Protein AF-A0A2N3ITZ6-F1 (afdb_monomer_lite)

Organism: Aeromonas sobria (NCBI:txid646)

pLDDT: mean 70.9, std 17.19, range [24.11, 93.81]

Sequence (269 aa):
MEKSVKGGFSQHQGFDILNGIDVVQRLMACVMPMLNQRLTSIYSDLINQNNSYLNQINDQFIIPEISKLKSIAEFIQDVSEDMHHISKSNCLSIATLTNIQQRRIDLKQVFYTFITRLEGSINSLLFDPQSIANSYLIARYALSNYIVSLVLESIVSGNIDDESVQRLEQKVEKCFNELNDITWKLSNILENRKFANANEINNINSFYRWSYDYTAQNQLNNLHNQNYNIDNIKSNTLSYFDINFEKERLKEFVSARHEFIKTIRITKS

Structure (mmCIF, N/CA/C/O backbone):
data_AF-A0A2N3ITZ6-F1
#
_entry.id   AF-A0A2N3ITZ6-F1
#
loop_
_atom_site.group_PDB
_atom_site.id
_atom_site.type_symbol
_atom_site.label_atom_id
_atom_site.label_alt_id
_atom_site.label_comp_id
_atom_site.label_asym_id
_atom_site.label_entity_id
_atom_site.label_seq_id
_atom_site.pdbx_PDB_ins_code
_atom_site.Cartn_x
_atom_site.Cartn_y
_atom_site.Cartn_z
_atom_site.occupancy
_atom_site.B_iso_or_equiv
_atom_site.auth_seq_id
_atom_site.auth_comp_id
_atom_site.auth_asym_id
_atom_site.auth_atom_id
_atom_site.pdbx_PDB_model_num
ATOM 1 N N . MET A 1 1 ? -47.166 33.827 64.975 1.00 32.03 1 MET A N 1
ATOM 2 C CA . MET A 1 1 ? -46.015 34.728 64.753 1.00 32.03 1 MET A CA 1
ATOM 3 C C . MET A 1 1 ? -44.783 33.836 64.670 1.00 32.03 1 MET A C 1
ATOM 5 O O . MET A 1 1 ? -44.503 33.164 65.647 1.00 32.03 1 MET A O 1
ATOM 9 N N . GLU A 1 2 ? -44.371 33.465 63.451 1.00 31.78 2 GLU A N 1
ATOM 10 C CA . GLU A 1 2 ? -43.207 34.038 62.719 1.00 31.78 2 GLU A CA 1
ATOM 11 C C . GLU A 1 2 ? -41.864 33.594 63.354 1.00 31.78 2 GLU A C 1
ATOM 13 O O . GLU A 1 2 ? -41.684 33.823 64.538 1.00 31.78 2 GLU A O 1
ATOM 18 N N . LYS A 1 3 ? -40.878 32.944 62.703 1.00 31.83 3 LYS A N 1
ATOM 19 C CA . LYS A 1 3 ? -40.356 33.012 61.319 1.00 31.83 3 LYS A CA 1
ATOM 20 C C . LYS A 1 3 ? -39.458 31.793 60.961 1.00 31.83 3 LYS A C 1
ATOM 22 O O . LYS A 1 3 ? -38.715 31.304 61.797 1.00 31.83 3 LYS A O 1
ATOM 27 N N . SER A 1 4 ? -39.523 31.407 59.680 1.00 36.69 4 SER A N 1
ATOM 28 C CA . SER A 1 4 ? -38.514 30.862 58.732 1.00 36.69 4 SER A CA 1
ATOM 29 C C . SER A 1 4 ? -37.252 30.083 59.170 1.00 36.69 4 SER A C 1
ATOM 31 O O . SER A 1 4 ? -36.382 30.656 59.820 1.00 36.69 4 SER A O 1
ATOM 33 N N . VAL A 1 5 ? -37.010 28.934 58.507 1.00 34.91 5 VAL A N 1
ATOM 34 C CA . VAL A 1 5 ? -35.697 28.564 57.916 1.00 34.91 5 VAL A CA 1
ATOM 35 C C . VAL A 1 5 ? -35.912 27.930 56.526 1.00 34.91 5 VAL A C 1
ATOM 37 O O . VAL A 1 5 ? -36.798 27.102 56.342 1.00 34.91 5 VAL A O 1
ATOM 40 N N . LYS A 1 6 ? -35.127 28.391 55.541 1.00 40.34 6 LYS A N 1
ATOM 41 C CA . LYS A 1 6 ? -35.095 27.993 54.119 1.00 40.34 6 LYS A CA 1
ATOM 42 C C . LYS A 1 6 ? -34.179 26.781 53.873 1.00 40.34 6 LYS A C 1
ATOM 44 O O . LYS A 1 6 ? -33.169 26.639 54.549 1.00 40.34 6 LYS A O 1
ATOM 49 N N . GLY A 1 7 ? -34.451 26.054 52.788 1.00 27.70 7 GLY A N 1
ATOM 50 C CA . GLY A 1 7 ? -33.554 25.107 52.100 1.00 27.70 7 GLY A CA 1
ATOM 51 C C . GLY A 1 7 ? -34.405 23.966 51.540 1.00 27.70 7 GLY A C 1
ATOM 52 O O . GLY A 1 7 ? -35.081 23.307 52.307 1.00 27.70 7 GLY A O 1
ATOM 53 N N . GLY A 1 8 ? -34.578 23.740 50.241 1.00 24.11 8 GLY A N 1
ATOM 54 C CA . GLY A 1 8 ? -33.605 23.767 49.156 1.00 24.11 8 GLY A CA 1
ATOM 55 C C . GLY A 1 8 ? -33.636 22.376 48.511 1.00 24.11 8 GLY A C 1
ATOM 56 O O . GLY A 1 8 ? -33.211 21.431 49.150 1.00 24.11 8 GLY A O 1
ATOM 57 N N . PHE A 1 9 ? -34.201 22.295 47.301 1.00 33.09 9 PHE A N 1
ATOM 58 C CA . PHE A 1 9 ? -34.109 21.256 46.259 1.00 33.09 9 PHE A CA 1
ATOM 59 C C . PHE A 1 9 ? -33.946 19.754 46.592 1.00 33.09 9 PHE A C 1
ATOM 61 O O . PHE A 1 9 ? -33.055 19.322 47.310 1.00 33.09 9 PHE A O 1
ATOM 68 N N . SER A 1 10 ? -34.645 18.977 45.754 1.00 39.09 10 SER A N 1
ATOM 69 C CA . SER A 1 10 ? -34.282 17.646 45.236 1.00 39.09 10 SER A CA 1
ATOM 70 C C . SER A 1 10 ? -34.797 16.431 46.005 1.00 39.09 10 SER A C 1
ATOM 72 O O . SER A 1 10 ? -34.471 16.240 47.166 1.00 39.09 10 SER A O 1
ATOM 74 N N . GLN A 1 11 ? -35.588 15.624 45.284 1.00 38.78 11 GLN A N 1
ATOM 75 C CA . GLN A 1 11 ? -35.914 14.193 45.432 1.00 38.78 11 GLN A CA 1
ATOM 76 C C . GLN A 1 11 ? -37.329 14.048 44.839 1.00 38.78 11 GLN A C 1
ATOM 78 O O . GLN A 1 11 ? -38.293 14.523 45.415 1.00 38.78 11 GLN A O 1
ATOM 83 N N . HIS A 1 12 ? -37.552 13.569 43.615 1.00 38.16 12 HIS A N 1
ATOM 84 C CA . HIS A 1 12 ? -37.046 12.339 43.020 1.00 38.16 12 HIS A CA 1
ATOM 85 C C . HIS A 1 12 ? -37.071 12.433 41.481 1.00 38.16 12 HIS A C 1
ATOM 87 O O . HIS A 1 12 ? -38.122 12.295 40.870 1.00 38.16 12 HIS A O 1
ATOM 93 N N . GLN A 1 13 ? -35.917 12.646 40.849 1.00 34.91 13 GLN A N 1
ATOM 94 C CA . GLN A 1 13 ? -35.698 12.386 39.410 1.00 34.91 13 GLN A CA 1
ATOM 95 C C . GLN A 1 13 ? -34.284 11.821 39.150 1.00 34.91 13 GLN A C 1
ATOM 97 O O . GLN A 1 13 ? -33.761 11.888 38.046 1.00 34.91 13 GLN A O 1
ATOM 102 N N . GLY A 1 14 ? -33.632 11.287 40.189 1.00 34.69 14 GLY A N 1
ATOM 103 C CA . GLY A 1 14 ? -32.214 10.914 40.145 1.00 34.69 14 GLY A CA 1
ATOM 104 C C . GLY A 1 14 ? -31.918 9.429 39.942 1.00 34.69 14 GLY A C 1
ATOM 105 O O . GLY A 1 14 ? -30.751 9.090 39.809 1.00 34.69 14 GLY A O 1
ATOM 106 N N . PHE A 1 15 ? -32.919 8.541 39.936 1.00 32.03 15 PHE A N 1
ATOM 107 C CA . PHE A 1 15 ? -32.668 7.090 39.914 1.00 32.03 15 PHE A CA 1
ATOM 108 C C . PHE A 1 15 ? -32.860 6.422 38.543 1.00 32.03 15 PHE A C 1
ATOM 110 O O . PHE A 1 15 ? -32.255 5.385 38.300 1.00 32.03 15 PHE A O 1
ATOM 117 N N . ASP A 1 16 ? -33.592 7.039 37.609 1.00 38.81 16 ASP A N 1
ATOM 118 C CA . ASP A 1 16 ? -33.893 6.403 36.313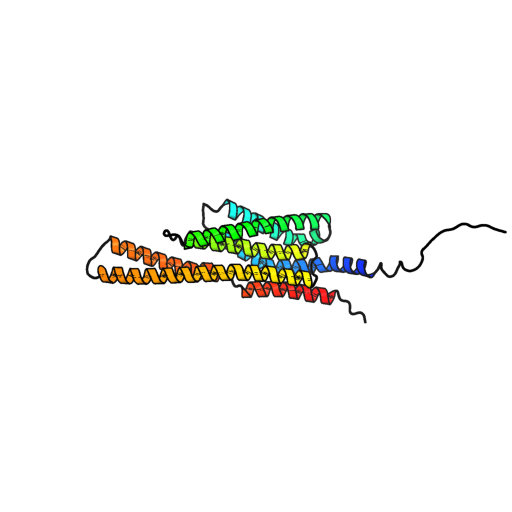 1.00 38.81 16 ASP A CA 1
ATOM 119 C C . ASP A 1 16 ? -32.918 6.764 35.178 1.00 38.81 16 ASP A C 1
ATOM 121 O O . ASP A 1 16 ? -32.923 6.126 34.128 1.00 38.81 16 ASP A O 1
ATOM 125 N N . ILE A 1 17 ? -32.024 7.738 35.382 1.00 42.16 17 ILE A N 1
ATOM 126 C CA . ILE A 1 17 ? -31.004 8.124 34.383 1.00 42.16 17 ILE A CA 1
ATOM 127 C C . ILE A 1 17 ? -29.678 7.369 34.610 1.00 42.16 17 ILE A C 1
ATOM 129 O O . ILE A 1 17 ? -28.879 7.218 33.686 1.00 42.16 17 ILE A O 1
ATOM 133 N N . LEU A 1 18 ? -29.472 6.806 35.806 1.00 37.28 18 LEU A N 1
ATOM 134 C CA . LEU A 1 18 ? -28.257 6.066 36.172 1.00 37.28 18 LEU A CA 1
ATOM 135 C C . LEU A 1 18 ? -28.165 4.648 35.574 1.00 37.28 18 LEU A C 1
ATOM 137 O O . LEU A 1 18 ? -27.107 4.039 35.657 1.00 37.28 18 LEU A O 1
ATOM 141 N N . ASN A 1 19 ? -29.209 4.135 34.913 1.00 45.03 19 ASN A N 1
ATOM 142 C CA . ASN A 1 19 ? -29.209 2.757 34.401 1.00 45.03 19 ASN A CA 1
ATOM 143 C C . ASN A 1 19 ? -28.879 2.614 32.906 1.00 45.03 19 ASN A C 1
ATOM 145 O O . ASN A 1 19 ? -28.427 1.555 32.493 1.00 45.03 19 ASN A O 1
ATOM 149 N N . GLY A 1 20 ? -29.070 3.637 32.069 1.00 35.34 20 GLY A N 1
ATOM 150 C CA . GLY A 1 20 ? -28.854 3.496 30.619 1.00 35.34 20 GLY A CA 1
ATOM 151 C C . GLY A 1 20 ? -27.384 3.598 30.208 1.00 35.34 20 GLY A C 1
ATOM 152 O O . GLY A 1 20 ? -26.868 2.749 29.487 1.00 35.34 20 GLY A O 1
ATOM 153 N N . ILE A 1 21 ? -26.701 4.635 30.693 1.00 36.59 21 ILE A N 1
ATOM 154 C CA . ILE A 1 21 ? -25.311 4.942 30.323 1.00 36.59 21 ILE A CA 1
ATOM 155 C C . ILE A 1 21 ? -24.347 3.919 30.932 1.00 36.59 21 ILE A C 1
ATOM 157 O O . ILE A 1 21 ? -23.454 3.446 30.235 1.00 36.59 21 ILE A O 1
ATOM 161 N N . ASP A 1 22 ? -24.575 3.515 32.185 1.00 39.22 22 ASP A N 1
ATOM 162 C CA . ASP A 1 22 ? -23.723 2.551 32.894 1.00 39.22 22 ASP A CA 1
ATOM 163 C C . ASP A 1 22 ? -23.863 1.131 32.306 1.00 39.22 22 ASP A C 1
ATOM 165 O O . ASP A 1 22 ? -22.882 0.399 32.174 1.00 39.22 22 ASP A O 1
ATOM 169 N N . VAL A 1 23 ? -25.066 0.758 31.844 1.00 37.38 23 VAL A N 1
ATOM 170 C CA . VAL A 1 23 ? -25.298 -0.498 31.109 1.00 37.38 23 VAL A CA 1
ATOM 171 C C . VAL A 1 23 ? -24.641 -0.460 29.733 1.00 37.38 23 VAL A C 1
ATOM 173 O O . VAL A 1 23 ? -23.963 -1.420 29.379 1.00 37.38 23 VAL A O 1
ATOM 176 N N . VAL A 1 24 ? -24.763 0.639 28.981 1.00 34.72 24 VAL A N 1
ATOM 177 C CA . VAL A 1 24 ? -24.100 0.803 27.674 1.00 34.72 24 VAL A CA 1
ATOM 178 C C . VAL A 1 24 ? -22.575 0.779 27.815 1.00 34.72 24 VAL A C 1
ATOM 180 O O . VAL A 1 24 ? -21.914 0.110 27.026 1.00 34.72 24 VAL A O 1
ATOM 183 N N . GLN A 1 25 ? -22.002 1.420 28.838 1.00 39.50 25 GLN A N 1
ATOM 184 C CA . GLN A 1 25 ? -20.560 1.365 29.115 1.00 39.50 25 GLN A CA 1
ATOM 185 C C . GLN A 1 25 ? -20.085 -0.046 29.473 1.00 39.50 25 GLN A C 1
ATOM 187 O O . GLN A 1 25 ? -19.055 -0.489 28.965 1.00 39.50 25 GLN A O 1
ATOM 192 N N . ARG A 1 26 ? -20.841 -0.783 30.294 1.00 37.75 26 ARG A N 1
ATOM 193 C CA . ARG A 1 26 ? -20.526 -2.181 30.639 1.00 37.75 26 ARG A CA 1
ATOM 194 C C . ARG A 1 26 ? -20.673 -3.125 29.446 1.00 37.75 26 ARG A C 1
ATOM 196 O O . ARG A 1 26 ? -19.849 -4.024 29.287 1.00 37.75 26 ARG A O 1
ATOM 203 N N . LEU A 1 27 ? -21.672 -2.907 28.587 1.00 38.72 27 LEU A N 1
ATOM 204 C CA . LEU A 1 27 ? -21.852 -3.673 27.351 1.00 38.72 27 LEU A CA 1
ATOM 205 C C . LEU A 1 27 ? -20.716 -3.387 26.361 1.00 38.72 27 LEU A C 1
ATOM 207 O O . LEU A 1 27 ? -20.114 -4.320 25.841 1.00 38.72 27 LEU A O 1
ATOM 211 N N . MET A 1 28 ? -20.345 -2.119 26.172 1.00 39.72 28 MET A N 1
ATOM 212 C CA . MET A 1 28 ? -19.190 -1.732 25.355 1.00 39.72 28 MET A CA 1
ATOM 213 C C . MET A 1 28 ? -17.896 -2.351 25.896 1.00 39.72 28 MET A C 1
ATOM 215 O O . MET A 1 28 ? -17.152 -2.956 25.135 1.00 39.72 28 MET A O 1
ATOM 219 N N . ALA A 1 29 ? -17.655 -2.322 27.209 1.00 42.69 29 ALA A N 1
ATOM 220 C CA . ALA A 1 29 ? -16.469 -2.940 27.812 1.00 42.69 29 ALA A CA 1
ATOM 221 C C . ALA A 1 29 ? -16.393 -4.471 27.620 1.00 42.69 29 ALA A C 1
ATOM 223 O O . ALA A 1 29 ? -15.301 -5.041 27.646 1.00 42.69 29 ALA A O 1
ATOM 224 N N . CYS A 1 30 ? -17.537 -5.136 27.429 1.00 37.56 30 CYS A N 1
ATOM 225 C CA . CYS A 1 30 ? -17.627 -6.584 27.245 1.00 37.56 30 CYS A CA 1
ATOM 226 C C . CYS A 1 30 ? -17.534 -7.003 25.771 1.00 37.56 30 CYS A C 1
ATOM 228 O O . CYS A 1 30 ? -16.856 -7.978 25.449 1.00 37.56 30 CYS A O 1
ATOM 230 N N . VAL A 1 31 ? -18.172 -6.251 24.873 1.00 38.44 31 VAL A N 1
ATOM 231 C CA . VAL A 1 31 ? -18.318 -6.639 23.464 1.00 38.44 31 VAL A CA 1
ATOM 232 C C . VAL A 1 31 ? -17.251 -5.980 22.576 1.00 38.44 31 VAL A C 1
ATOM 234 O O . VAL A 1 31 ? -16.852 -6.573 21.574 1.00 38.44 31 VAL A O 1
ATOM 237 N N . MET A 1 32 ? -16.725 -4.799 22.937 1.00 46.00 32 MET A N 1
ATOM 238 C CA . MET A 1 32 ? -15.626 -4.142 22.206 1.00 46.00 32 MET A CA 1
ATOM 239 C C . MET A 1 32 ? -14.410 -5.069 22.030 1.00 46.00 32 MET A C 1
ATOM 241 O O . MET A 1 32 ? -13.904 -5.150 20.921 1.00 46.00 32 MET A O 1
ATOM 245 N N . PRO A 1 33 ? -13.994 -5.876 23.026 1.00 46.12 33 PRO A N 1
ATOM 246 C CA . PRO A 1 33 ? -12.965 -6.900 22.837 1.00 46.12 33 PRO A CA 1
ATOM 247 C C . PRO A 1 33 ? -13.279 -7.946 21.761 1.00 46.12 33 PRO A C 1
ATOM 249 O O . PRO A 1 33 ? -12.372 -8.365 21.053 1.00 46.12 33 PRO A O 1
ATOM 252 N N . MET A 1 34 ? -14.543 -8.358 21.613 1.00 43.97 34 MET A N 1
ATOM 253 C CA . MET A 1 34 ? -14.957 -9.350 20.610 1.00 43.97 34 MET A CA 1
ATOM 254 C C . MET A 1 34 ? -14.967 -8.747 19.202 1.00 43.97 34 MET A C 1
ATOM 256 O O . MET A 1 34 ? -14.535 -9.391 18.246 1.00 43.97 34 MET A O 1
ATOM 260 N N . LEU A 1 35 ? -15.413 -7.491 19.085 1.00 50.00 35 LEU A N 1
ATOM 261 C CA . LEU A 1 35 ? -15.296 -6.710 17.857 1.00 50.00 35 LEU A CA 1
ATOM 262 C C . LEU A 1 35 ? -13.815 -6.526 17.503 1.00 50.00 35 LEU A C 1
ATOM 264 O O . LEU A 1 35 ? -13.406 -6.857 16.400 1.00 50.00 35 LEU A O 1
ATOM 268 N N . ASN A 1 36 ? -12.992 -6.123 18.465 1.00 49.56 36 ASN A N 1
ATOM 269 C CA . ASN A 1 36 ? -11.554 -5.940 18.295 1.00 49.56 36 ASN A CA 1
ATOM 270 C C . ASN A 1 36 ? -10.857 -7.228 17.860 1.00 49.56 36 ASN A C 1
ATOM 272 O O . ASN A 1 36 ? -10.079 -7.193 16.921 1.00 49.56 36 ASN A O 1
ATOM 276 N N . GLN A 1 37 ? -11.185 -8.376 18.453 1.00 52.91 37 GLN A N 1
ATOM 277 C CA . GLN A 1 37 ? -10.615 -9.666 18.064 1.00 52.91 37 GLN A CA 1
ATOM 278 C C . GLN A 1 37 ? -11.002 -10.063 16.630 1.00 52.91 37 GLN A C 1
ATOM 280 O O . GLN A 1 37 ? -10.167 -10.562 15.875 1.00 52.91 37 GLN A O 1
ATOM 285 N N . ARG A 1 38 ? -12.250 -9.797 16.224 1.00 49.56 38 ARG A N 1
ATOM 286 C CA . ARG A 1 38 ? -12.722 -10.063 14.858 1.00 49.56 38 ARG A CA 1
ATOM 287 C C . ARG A 1 38 ? -12.100 -9.111 13.836 1.00 49.56 38 ARG A C 1
ATOM 289 O O . ARG A 1 38 ? -11.738 -9.545 12.750 1.00 49.56 38 ARG A O 1
ATOM 296 N N . LEU A 1 39 ? -11.909 -7.846 14.199 1.00 52.38 39 LEU A N 1
ATOM 297 C CA . LEU A 1 39 ? -11.251 -6.848 13.357 1.00 52.38 39 LEU A CA 1
ATOM 298 C C . LEU A 1 39 ? -9.738 -7.097 13.247 1.00 52.38 39 LEU A C 1
ATOM 300 O O . LEU A 1 39 ? -9.202 -7.055 12.145 1.00 52.38 39 LEU A O 1
ATOM 304 N N . THR A 1 40 ? -9.070 -7.468 14.342 1.00 51.38 40 THR A N 1
ATOM 305 C CA . THR A 1 40 ? -7.673 -7.935 14.349 1.00 51.38 40 THR A CA 1
ATOM 306 C C . THR A 1 40 ? -7.498 -9.154 13.442 1.00 51.38 40 THR A C 1
ATOM 308 O O . THR A 1 40 ? -6.550 -9.210 12.666 1.00 51.38 40 THR A O 1
ATOM 311 N N . SER A 1 41 ? -8.437 -10.106 13.469 1.00 55.97 41 SER A N 1
ATOM 312 C CA . SER A 1 41 ? -8.419 -11.276 12.582 1.00 55.97 41 SER A CA 1
ATOM 313 C C . SER A 1 41 ? -8.554 -10.909 11.100 1.00 55.97 41 SER A C 1
ATOM 315 O O . SER A 1 41 ? -7.855 -11.501 10.286 1.00 55.97 41 SER A O 1
ATOM 317 N N . ILE A 1 42 ? -9.410 -9.943 10.747 1.00 55.00 42 ILE A N 1
ATOM 318 C CA . ILE A 1 42 ? -9.586 -9.479 9.356 1.00 55.00 42 ILE A CA 1
ATOM 319 C C . ILE A 1 42 ? -8.315 -8.773 8.845 1.00 55.00 42 ILE A C 1
ATOM 321 O O . ILE A 1 42 ? -7.948 -8.905 7.677 1.00 55.00 42 ILE A O 1
ATOM 325 N N . TYR A 1 43 ? -7.608 -8.052 9.722 1.00 53.47 43 TYR A N 1
ATOM 326 C CA . TYR A 1 43 ? -6.421 -7.274 9.357 1.00 53.47 43 TYR A CA 1
ATOM 327 C C . TYR A 1 43 ? -5.081 -8.004 9.545 1.00 53.47 43 TYR A C 1
ATOM 329 O O . TYR A 1 43 ? -4.085 -7.567 8.970 1.00 53.47 43 TYR A O 1
ATOM 337 N N . SER A 1 44 ? -5.033 -9.132 10.263 1.00 56.28 44 SER A N 1
ATOM 338 C CA . SER A 1 44 ? -3.813 -9.939 10.436 1.00 56.28 44 SER A CA 1
ATOM 339 C C . SER A 1 44 ? -3.272 -10.452 9.097 1.00 56.28 44 SER A C 1
ATOM 341 O O . SER A 1 44 ? -2.073 -10.360 8.836 1.00 56.28 44 SER A O 1
ATOM 343 N N . ASP A 1 45 ? -4.151 -10.869 8.183 1.00 58.91 45 ASP A N 1
ATOM 344 C CA . ASP A 1 45 ? -3.756 -11.276 6.831 1.00 58.91 45 ASP A CA 1
ATOM 345 C C . ASP A 1 45 ? -3.155 -10.120 6.026 1.00 58.91 45 ASP A C 1
ATOM 347 O O . ASP A 1 45 ? -2.198 -10.321 5.280 1.00 58.91 45 ASP A O 1
ATOM 351 N N . LEU A 1 46 ? -3.676 -8.898 6.191 1.00 59.69 46 LEU A N 1
ATOM 352 C CA . LEU A 1 46 ? -3.119 -7.706 5.550 1.00 59.69 46 LEU A CA 1
ATOM 353 C C . LEU A 1 46 ? -1.746 -7.359 6.135 1.00 59.69 46 LEU A C 1
ATOM 355 O O . LEU A 1 46 ? -0.830 -7.042 5.383 1.00 59.69 46 LEU A O 1
ATOM 359 N N . ILE A 1 47 ? -1.583 -7.437 7.458 1.00 60.09 47 ILE A N 1
ATOM 360 C CA . ILE A 1 47 ? -0.297 -7.211 8.132 1.00 60.09 47 ILE A CA 1
ATOM 361 C C . ILE A 1 47 ? 0.735 -8.237 7.639 1.00 60.09 47 ILE A C 1
ATOM 363 O O . ILE A 1 47 ? 1.834 -7.858 7.235 1.00 60.09 47 ILE A O 1
ATOM 367 N N . ASN A 1 48 ? 0.360 -9.515 7.553 1.00 64.12 48 ASN A N 1
ATOM 368 C CA . ASN A 1 48 ? 1.223 -10.589 7.056 1.00 64.12 48 ASN A CA 1
ATOM 369 C C . ASN A 1 48 ? 1.584 -10.416 5.570 1.00 64.12 48 ASN A C 1
ATOM 371 O O . ASN A 1 48 ? 2.752 -10.548 5.195 1.00 64.12 48 ASN A O 1
ATOM 375 N N . GLN A 1 49 ? 0.612 -10.062 4.722 1.00 63.28 49 GLN A N 1
ATOM 376 C CA . GLN A 1 49 ? 0.846 -9.745 3.309 1.00 63.28 49 GLN A CA 1
ATOM 377 C C . GLN A 1 49 ? 1.765 -8.527 3.154 1.00 63.28 49 GLN A C 1
ATOM 379 O O . GLN A 1 49 ? 2.743 -8.585 2.409 1.00 63.28 49 GLN A O 1
ATOM 384 N N . ASN A 1 50 ? 1.515 -7.458 3.908 1.00 62.69 50 ASN A N 1
ATOM 385 C CA . ASN A 1 50 ? 2.344 -6.256 3.927 1.00 62.69 50 ASN A CA 1
ATOM 386 C C . ASN A 1 50 ? 3.786 -6.572 4.353 1.00 62.69 50 ASN A C 1
ATOM 388 O O . ASN A 1 50 ? 4.731 -6.124 3.701 1.00 62.69 50 ASN A O 1
ATOM 392 N N . ASN A 1 51 ? 3.968 -7.405 5.378 1.00 61.66 51 ASN A N 1
ATOM 393 C CA . ASN A 1 51 ? 5.283 -7.863 5.828 1.00 61.66 51 ASN A CA 1
ATOM 394 C C . ASN A 1 51 ? 6.000 -8.712 4.765 1.00 61.66 51 ASN A C 1
ATOM 396 O O . ASN A 1 51 ? 7.215 -8.593 4.594 1.00 61.66 51 ASN A O 1
ATOM 400 N N . SER A 1 52 ? 5.263 -9.519 3.994 1.00 64.44 52 SER A N 1
ATOM 401 C CA . SER A 1 52 ? 5.831 -10.260 2.863 1.00 64.44 52 SER A CA 1
ATOM 402 C C . SER A 1 52 ? 6.334 -9.328 1.752 1.00 64.44 52 SER A C 1
ATOM 404 O O . SER A 1 52 ? 7.415 -9.564 1.214 1.00 64.44 52 SER A O 1
ATOM 406 N N . TYR A 1 53 ? 5.626 -8.223 1.474 1.00 62.75 53 TYR A N 1
ATOM 407 C CA . TYR A 1 53 ? 6.058 -7.220 0.496 1.00 62.75 53 TYR A CA 1
ATOM 408 C C . TYR A 1 53 ? 7.322 -6.485 0.945 1.00 62.75 53 TYR A C 1
ATOM 410 O O . TYR A 1 53 ? 8.203 -6.246 0.123 1.00 62.75 53 TYR A O 1
ATOM 418 N N . LEU A 1 54 ? 7.468 -6.188 2.243 1.00 62.62 54 LEU A N 1
ATOM 419 C CA . LEU A 1 54 ? 8.706 -5.603 2.773 1.00 62.62 54 LEU A CA 1
ATOM 420 C C . LEU A 1 54 ? 9.924 -6.508 2.565 1.00 62.62 54 LEU A C 1
ATOM 422 O O . LEU A 1 54 ? 11.012 -6.007 2.293 1.00 62.62 54 LEU A O 1
ATOM 426 N N . ASN A 1 55 ? 9.749 -7.827 2.668 1.00 62.16 55 ASN A N 1
ATOM 427 C CA . ASN A 1 55 ? 10.829 -8.796 2.458 1.00 62.16 55 ASN A CA 1
ATOM 428 C C . ASN A 1 55 ? 11.220 -8.960 0.978 1.00 62.16 55 ASN A C 1
ATOM 430 O O . ASN A 1 55 ? 12.255 -9.554 0.689 1.00 62.16 55 ASN A O 1
ATOM 434 N N . GLN A 1 56 ? 10.415 -8.433 0.049 1.00 59.97 56 GLN A N 1
ATOM 435 C CA . GLN A 1 56 ? 10.708 -8.420 -1.388 1.00 59.97 56 GLN A CA 1
ATOM 436 C C . GLN A 1 56 ? 11.445 -7.145 -1.835 1.00 59.97 56 GLN A C 1
ATOM 438 O O . GLN A 1 56 ? 11.927 -7.089 -2.967 1.00 59.97 56 GLN A O 1
ATOM 443 N N . ILE A 1 57 ? 11.571 -6.131 -0.967 1.00 61.16 57 ILE A N 1
ATOM 444 C CA . ILE A 1 57 ? 12.316 -4.905 -1.274 1.00 61.16 57 ILE A CA 1
ATOM 445 C C . ILE A 1 57 ? 13.817 -5.186 -1.132 1.00 61.16 57 ILE A C 1
ATOM 447 O O . ILE A 1 57 ? 14.375 -5.157 -0.036 1.00 61.16 57 ILE A O 1
ATOM 451 N N . ASN A 1 58 ? 14.482 -5.438 -2.258 1.00 53.47 58 ASN A N 1
ATOM 452 C CA . ASN A 1 58 ? 15.939 -5.532 -2.341 1.00 53.47 58 ASN A CA 1
ATOM 453 C C . ASN A 1 58 ? 16.526 -4.161 -2.694 1.00 53.47 58 ASN A C 1
ATOM 455 O O . ASN A 1 58 ? 16.728 -3.865 -3.871 1.00 53.47 58 ASN A O 1
ATOM 459 N N . ASP A 1 59 ? 16.804 -3.320 -1.692 1.00 55.72 59 ASP A N 1
ATOM 460 C CA . ASP A 1 59 ? 17.548 -2.082 -1.940 1.00 55.72 59 ASP A CA 1
ATOM 461 C C . ASP A 1 59 ? 18.414 -1.637 -0.757 1.00 55.72 59 ASP A C 1
ATOM 463 O O . ASP A 1 59 ? 17.945 -1.471 0.372 1.00 55.72 59 ASP A O 1
ATOM 467 N N . GLN A 1 60 ? 19.696 -1.403 -1.034 1.00 47.31 60 GLN A N 1
ATOM 468 C CA . GLN A 1 60 ? 20.702 -1.007 -0.044 1.00 47.31 60 GLN A CA 1
ATOM 469 C C . GLN A 1 60 ? 20.503 0.448 0.428 1.00 47.31 60 GLN A C 1
ATOM 471 O O . GLN A 1 60 ? 20.996 0.825 1.491 1.00 47.31 60 GLN A O 1
ATOM 476 N N . PHE A 1 61 ? 19.752 1.256 -0.333 1.00 50.38 61 PHE A N 1
ATOM 477 C CA . PHE A 1 61 ? 19.578 2.698 -0.108 1.00 50.38 61 PHE A CA 1
ATOM 478 C C . PHE A 1 61 ? 18.277 3.096 0.611 1.00 50.38 61 PHE A C 1
ATOM 480 O O . PHE A 1 61 ? 18.098 4.273 0.913 1.00 50.38 61 PHE A O 1
ATOM 487 N N . ILE A 1 62 ? 17.383 2.145 0.916 1.00 60.03 62 ILE A N 1
ATOM 488 C CA . ILE A 1 62 ? 16.049 2.410 1.507 1.00 60.03 62 ILE A CA 1
ATOM 489 C C . ILE A 1 62 ? 15.921 1.829 2.936 1.00 60.03 62 ILE A C 1
ATOM 491 O O . ILE A 1 62 ? 14.843 1.731 3.522 1.00 60.03 62 ILE A O 1
ATOM 495 N N . ILE A 1 63 ? 17.046 1.424 3.529 1.00 62.09 63 ILE A N 1
ATOM 496 C CA . ILE A 1 63 ? 17.104 0.747 4.833 1.00 62.09 63 ILE A CA 1
ATOM 497 C C . ILE A 1 63 ? 16.433 1.557 5.965 1.00 62.09 63 ILE A C 1
ATOM 499 O O . ILE A 1 63 ? 15.687 0.950 6.740 1.00 62.09 63 ILE A O 1
ATOM 503 N N . PRO A 1 64 ? 16.629 2.888 6.095 1.00 69.19 64 PRO A N 1
ATOM 504 C CA . PRO A 1 64 ? 16.005 3.659 7.173 1.00 69.19 64 PRO A CA 1
ATOM 505 C C . PRO A 1 64 ? 14.478 3.701 7.071 1.00 69.19 64 PRO A C 1
ATOM 507 O O . PRO A 1 64 ? 13.787 3.510 8.074 1.00 69.19 64 PRO A O 1
ATOM 510 N N . GLU A 1 65 ? 13.935 3.914 5.873 1.00 68.44 65 GLU A N 1
ATOM 511 C CA . GLU A 1 65 ? 12.492 3.941 5.656 1.00 68.44 65 GLU A CA 1
ATOM 512 C C . GLU A 1 65 ? 11.880 2.545 5.816 1.00 68.44 65 GLU A C 1
ATOM 514 O O . GLU A 1 65 ? 10.839 2.427 6.457 1.00 68.44 65 GLU A O 1
ATOM 519 N N . ILE A 1 66 ? 12.545 1.482 5.348 1.00 69.81 66 ILE A N 1
ATOM 520 C CA . ILE A 1 66 ? 12.111 0.092 5.581 1.00 69.81 66 ILE A CA 1
ATOM 521 C C . ILE A 1 66 ? 12.091 -0.227 7.079 1.00 69.81 66 ILE A C 1
ATOM 523 O O . ILE A 1 66 ? 11.127 -0.807 7.571 1.00 69.81 66 ILE A O 1
ATOM 527 N N . SER A 1 67 ? 13.122 0.177 7.824 1.00 73.25 67 SER A N 1
ATOM 528 C CA . SER A 1 67 ? 13.179 -0.010 9.278 1.00 73.25 67 SER A CA 1
ATOM 529 C C . SER A 1 67 ? 12.047 0.737 9.992 1.00 73.25 67 SER A C 1
ATOM 531 O O . SER A 1 67 ? 11.351 0.168 10.834 1.00 73.25 67 SER A O 1
ATOM 533 N N . LYS A 1 68 ? 11.773 1.985 9.584 1.00 77.25 68 LYS A N 1
ATOM 534 C CA . LYS A 1 68 ? 10.633 2.764 10.090 1.00 77.25 68 LYS A CA 1
ATOM 535 C C . LYS A 1 68 ? 9.300 2.067 9.796 1.00 77.25 68 LYS A C 1
ATOM 537 O O . LYS A 1 68 ? 8.446 1.991 10.672 1.00 77.25 68 LYS A O 1
ATOM 542 N N . LEU A 1 69 ? 9.125 1.545 8.584 1.00 72.81 69 LEU A N 1
ATOM 543 C CA . LEU A 1 69 ? 7.923 0.823 8.167 1.00 72.81 69 LEU A CA 1
ATOM 544 C C . LEU A 1 69 ? 7.721 -0.497 8.928 1.00 72.81 69 LEU A C 1
ATOM 546 O O . LEU A 1 69 ? 6.580 -0.812 9.269 1.00 72.81 69 LEU A O 1
ATOM 550 N N . LYS A 1 70 ? 8.803 -1.225 9.234 1.00 72.88 70 LYS A N 1
ATOM 551 C CA . LYS A 1 70 ? 8.778 -2.420 10.095 1.00 72.88 70 LYS A CA 1
ATOM 552 C C . LYS A 1 70 ? 8.357 -2.075 11.518 1.00 72.88 70 LYS A C 1
ATOM 554 O O . LYS A 1 70 ? 7.403 -2.654 12.016 1.00 72.88 70 LYS A O 1
ATOM 559 N N . SER A 1 71 ? 8.977 -1.057 12.115 1.00 78.06 71 SER A N 1
ATOM 560 C CA . SER A 1 71 ? 8.625 -0.598 13.464 1.00 78.06 71 SER A CA 1
ATOM 561 C C . SER A 1 71 ? 7.161 -0.151 13.571 1.00 78.06 71 SER A C 1
ATOM 563 O O . SER A 1 71 ? 6.516 -0.370 14.594 1.00 78.06 71 SER A O 1
ATOM 565 N N . ILE A 1 72 ? 6.609 0.463 12.519 1.00 74.75 72 ILE A N 1
ATOM 566 C CA . ILE A 1 72 ? 5.189 0.835 12.488 1.00 74.75 72 ILE A CA 1
ATOM 567 C C . ILE A 1 72 ? 4.287 -0.400 12.393 1.00 74.75 72 ILE A C 1
ATOM 569 O O . ILE A 1 72 ? 3.256 -0.423 13.059 1.00 74.75 72 ILE A O 1
ATOM 573 N N . ALA A 1 73 ? 4.654 -1.413 11.605 1.00 69.62 73 ALA A N 1
ATOM 574 C CA . ALA A 1 73 ? 3.882 -2.654 11.533 1.00 69.62 73 ALA A CA 1
ATOM 575 C C . ALA A 1 73 ? 3.913 -3.443 12.844 1.00 69.62 73 ALA A C 1
ATOM 577 O O . ALA A 1 73 ? 2.859 -3.895 13.278 1.00 69.62 73 ALA A O 1
ATOM 578 N N . GLU A 1 74 ? 5.073 -3.549 13.494 1.00 72.81 74 GLU A N 1
ATOM 579 C CA . GLU A 1 74 ? 5.201 -4.151 14.829 1.00 72.81 74 GLU A CA 1
ATOM 580 C C . GLU A 1 74 ? 4.297 -3.423 15.831 1.00 72.81 74 GLU A C 1
ATOM 582 O O . GLU A 1 74 ? 3.473 -4.046 16.486 1.00 72.81 74 GLU A O 1
ATOM 587 N N . PHE A 1 75 ? 4.332 -2.086 15.848 1.00 81.44 75 PHE A N 1
ATOM 588 C CA . PHE A 1 75 ? 3.436 -1.295 16.695 1.00 81.44 75 PHE A CA 1
ATOM 589 C C . PHE A 1 75 ? 1.947 -1.542 16.396 1.00 81.44 75 PHE A C 1
ATOM 591 O O . PHE A 1 75 ? 1.138 -1.655 17.315 1.00 81.44 75 PHE A O 1
ATOM 598 N N . ILE A 1 76 ? 1.562 -1.594 15.117 1.00 69.12 76 ILE A N 1
ATOM 599 C CA . ILE A 1 76 ? 0.181 -1.879 14.700 1.00 69.12 76 ILE A CA 1
ATOM 600 C C . ILE A 1 76 ? -0.245 -3.267 15.188 1.00 69.12 76 ILE A C 1
ATOM 602 O O . ILE A 1 76 ? -1.371 -3.416 15.664 1.00 69.12 76 ILE A O 1
ATOM 606 N N . GLN A 1 77 ? 0.645 -4.256 15.094 1.00 69.62 77 GLN A N 1
ATOM 607 C CA . GLN A 1 77 ? 0.408 -5.613 15.567 1.00 69.62 77 GLN A CA 1
ATOM 608 C C . GLN A 1 77 ? 0.245 -5.657 17.092 1.00 69.62 77 GLN A C 1
ATOM 610 O O . GLN A 1 77 ? -0.780 -6.154 17.558 1.00 69.62 77 GLN A O 1
ATOM 615 N N . ASP A 1 78 ? 1.162 -5.046 17.847 1.00 76.94 78 ASP A N 1
ATOM 616 C CA . ASP A 1 78 ? 1.103 -4.964 19.313 1.00 76.94 78 ASP A CA 1
ATOM 617 C C . ASP A 1 78 ? -0.223 -4.342 19.782 1.00 76.94 78 ASP A C 1
ATOM 619 O O . ASP A 1 78 ? -0.919 -4.879 20.642 1.00 76.94 78 ASP A O 1
ATOM 623 N N . VAL A 1 79 ? -0.638 -3.232 19.159 1.00 72.19 79 VAL A N 1
ATOM 624 C CA . VAL A 1 79 ? -1.923 -2.577 19.459 1.00 72.19 79 VAL A CA 1
ATOM 625 C C . VAL A 1 79 ? -3.109 -3.502 19.175 1.00 72.19 79 VAL A C 1
ATOM 627 O O . VAL A 1 79 ? -4.092 -3.493 19.920 1.00 72.19 79 VAL A O 1
ATOM 630 N N . SER A 1 80 ? -3.040 -4.280 18.095 1.00 67.06 80 SER A N 1
ATOM 631 C CA . SER A 1 80 ? -4.094 -5.215 17.703 1.00 67.06 80 SER A CA 1
ATOM 632 C C . SER A 1 80 ? -4.235 -6.379 18.689 1.00 67.06 80 SER A C 1
ATOM 634 O O . SER A 1 80 ? -5.360 -6.811 18.960 1.00 67.06 80 SER A O 1
ATOM 636 N N . GLU A 1 81 ? -3.116 -6.872 19.223 1.00 70.06 81 GLU A N 1
ATOM 637 C CA . GLU A 1 81 ? -3.049 -7.958 20.209 1.00 70.06 81 GLU A CA 1
ATOM 638 C C . GLU A 1 81 ? -3.497 -7.480 21.605 1.00 70.06 81 GLU A C 1
ATOM 640 O O . GLU A 1 81 ? -4.300 -8.146 22.266 1.00 70.06 81 GLU A O 1
ATOM 645 N N . ASP A 1 82 ? -3.100 -6.269 22.006 1.00 72.62 82 ASP A N 1
ATOM 646 C CA . ASP A 1 82 ? -3.386 -5.698 23.331 1.00 72.62 82 ASP A CA 1
ATOM 647 C C . ASP A 1 82 ? -4.708 -4.925 23.421 1.00 72.62 82 ASP A C 1
ATOM 649 O O . ASP A 1 82 ? -5.039 -4.332 24.457 1.00 72.62 82 ASP A O 1
ATOM 653 N N . MET A 1 83 ? -5.515 -4.935 22.361 1.00 68.88 83 MET A N 1
ATOM 654 C CA . MET A 1 83 ? -6.695 -4.078 22.250 1.00 68.88 83 MET A CA 1
ATOM 655 C C . MET A 1 83 ? -7.694 -4.258 23.413 1.00 68.88 83 MET A C 1
ATOM 657 O O . MET A 1 83 ? -8.312 -3.291 23.863 1.00 68.88 83 MET A O 1
ATOM 661 N N . HIS A 1 84 ? -7.828 -5.478 23.952 1.00 67.38 84 HIS A N 1
ATOM 662 C CA . HIS A 1 84 ? -8.661 -5.761 25.133 1.00 67.38 84 HIS A CA 1
ATOM 663 C C . HIS A 1 84 ? -8.168 -5.057 26.407 1.00 67.38 84 HIS A C 1
ATOM 665 O O . HIS A 1 84 ? -8.970 -4.645 27.249 1.00 67.38 84 HIS A O 1
ATOM 671 N N . HIS A 1 85 ? -6.852 -4.946 26.576 1.00 71.81 85 HIS A N 1
ATOM 672 C CA . HIS A 1 85 ? -6.241 -4.269 27.715 1.00 71.81 85 HIS A CA 1
ATOM 673 C C . HIS A 1 85 ? -6.304 -2.751 27.543 1.00 71.81 85 HIS A C 1
ATOM 675 O O . HIS A 1 85 ? -6.669 -2.044 28.487 1.00 71.81 85 HIS A O 1
ATOM 681 N N . ILE A 1 86 ? -6.038 -2.261 26.328 1.00 72.62 86 ILE A N 1
ATOM 682 C CA . ILE A 1 86 ? -6.111 -0.838 25.973 1.00 72.62 86 ILE A CA 1
ATOM 683 C C . ILE A 1 86 ? -7.513 -0.286 26.261 1.00 72.62 86 ILE A C 1
ATOM 685 O O . ILE A 1 86 ? -7.635 0.744 26.929 1.00 72.62 86 ILE A O 1
ATOM 689 N N . SER A 1 87 ? -8.571 -1.004 25.863 1.00 68.56 87 SER A N 1
ATOM 690 C CA . SER A 1 87 ? -9.961 -0.546 26.019 1.00 68.56 87 SER A CA 1
ATOM 691 C C . SER A 1 87 ? -10.436 -0.429 27.473 1.00 68.56 87 SER A C 1
ATOM 693 O O . SER A 1 87 ? -11.473 0.178 27.731 1.00 68.56 87 SER A O 1
ATOM 695 N N . LYS A 1 88 ? -9.719 -1.018 28.440 1.00 74.81 88 LYS A N 1
ATOM 696 C CA . LYS A 1 88 ? -10.076 -0.963 29.871 1.00 74.81 88 LYS A CA 1
ATOM 697 C C . LYS A 1 88 ? -9.501 0.250 30.602 1.00 74.81 88 LYS A C 1
ATOM 699 O O . LYS A 1 88 ? -9.888 0.503 31.740 1.00 74.81 88 LYS A O 1
ATOM 704 N N . SER A 1 89 ? -8.574 0.985 29.988 1.00 79.50 89 SER A N 1
ATOM 705 C CA . SER A 1 89 ? -7.896 2.120 30.617 1.00 79.50 89 SER A CA 1
ATOM 706 C C . SER A 1 89 ? -7.950 3.342 29.717 1.00 79.50 89 SER A C 1
ATOM 708 O O . SER A 1 89 ? -7.376 3.357 28.630 1.00 79.50 89 SER A O 1
ATOM 710 N N . ASN A 1 90 ? -8.590 4.407 30.206 1.00 76.75 90 ASN A N 1
ATOM 711 C CA . ASN A 1 90 ? -8.693 5.665 29.469 1.00 76.75 90 ASN A CA 1
ATOM 712 C C . ASN A 1 90 ? -7.306 6.279 29.194 1.00 76.75 90 ASN A C 1
ATOM 714 O O . ASN A 1 90 ? -7.045 6.759 28.097 1.00 76.75 90 ASN A O 1
ATOM 718 N N . CYS A 1 91 ? -6.382 6.199 30.159 1.00 81.25 91 CYS A N 1
ATOM 719 C CA . CYS A 1 91 ? -5.014 6.687 29.978 1.00 81.25 91 CYS A CA 1
ATOM 720 C C . CYS A 1 91 ? -4.262 5.908 28.889 1.00 81.25 91 CYS A C 1
ATOM 722 O O . CYS A 1 91 ? -3.595 6.524 28.060 1.00 81.25 91 CYS A O 1
ATOM 724 N N . LEU A 1 9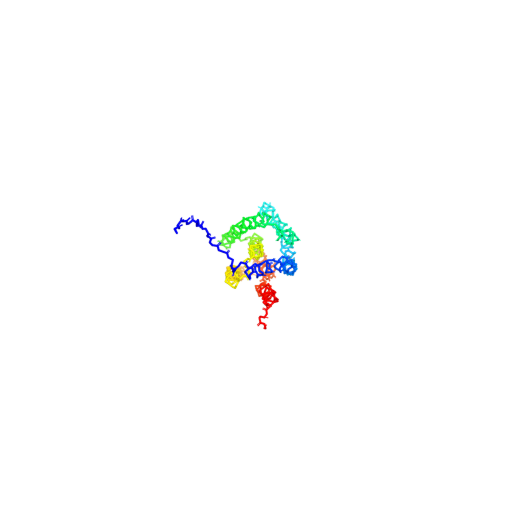2 ? -4.394 4.573 28.860 1.00 81.56 92 LEU A N 1
ATOM 725 C CA . LEU A 1 92 ? -3.783 3.749 27.808 1.00 81.56 92 LEU A CA 1
ATOM 726 C C . LEU A 1 92 ? -4.435 4.020 26.451 1.00 81.56 92 LEU A C 1
ATOM 728 O O . LEU A 1 92 ? -3.725 4.202 25.472 1.00 81.56 92 LEU A O 1
ATOM 732 N N . SER A 1 93 ? -5.763 4.135 26.401 1.00 77.00 93 SER A N 1
ATOM 733 C CA . SER A 1 93 ? -6.498 4.463 25.174 1.00 77.00 93 SER A CA 1
ATOM 734 C C . SER A 1 93 ? -6.041 5.795 24.570 1.00 77.00 93 SER A C 1
ATOM 736 O O . SER A 1 93 ? -5.740 5.853 23.381 1.00 77.00 93 SER A O 1
ATOM 738 N N . ILE A 1 94 ? -5.904 6.854 25.378 1.00 82.12 94 ILE A N 1
ATOM 739 C CA . ILE A 1 94 ? -5.438 8.173 24.911 1.00 82.12 94 ILE A CA 1
ATOM 740 C C . ILE A 1 94 ? -3.979 8.120 24.429 1.00 82.12 94 ILE A C 1
ATOM 742 O O . ILE A 1 94 ? -3.651 8.688 23.381 1.00 82.12 94 ILE A O 1
ATOM 746 N N . ALA A 1 95 ? -3.099 7.439 25.169 1.00 86.88 95 ALA A N 1
ATOM 747 C CA . ALA A 1 95 ? -1.695 7.290 24.787 1.00 86.88 95 ALA A CA 1
ATOM 748 C C . ALA A 1 95 ? -1.551 6.516 23.466 1.00 86.88 95 ALA A C 1
ATOM 750 O O . ALA A 1 95 ? -0.871 6.974 22.544 1.00 86.88 95 ALA A O 1
ATOM 751 N N . THR A 1 96 ? -2.250 5.387 23.338 1.00 85.44 96 THR A N 1
ATOM 752 C CA . THR A 1 96 ? -2.278 4.578 22.115 1.00 85.44 96 THR A CA 1
ATOM 753 C C . THR A 1 96 ? -2.858 5.363 20.943 1.00 85.44 96 THR A C 1
ATOM 755 O O . THR A 1 96 ? -2.257 5.373 19.871 1.00 85.44 96 THR A O 1
ATOM 758 N N . LEU A 1 97 ? -3.964 6.085 21.144 1.00 86.62 97 LEU A N 1
ATOM 759 C CA . LEU A 1 97 ? -4.582 6.924 20.116 1.00 86.62 97 LEU A CA 1
ATOM 760 C C . LEU A 1 97 ? -3.603 7.972 19.572 1.00 86.62 97 LEU A C 1
ATOM 762 O O . LEU A 1 97 ? -3.466 8.122 18.358 1.00 86.62 97 LEU A O 1
ATOM 766 N N . THR A 1 98 ? -2.884 8.657 20.464 1.00 89.75 98 THR A N 1
ATOM 767 C CA . THR A 1 98 ? -1.874 9.660 20.090 1.00 89.75 98 THR A CA 1
ATOM 768 C C . THR A 1 98 ? -0.755 9.030 19.255 1.00 89.75 98 THR A C 1
ATOM 770 O O . THR A 1 98 ? -0.366 9.571 18.218 1.00 89.75 98 THR A O 1
ATOM 773 N N . ASN A 1 99 ? -0.273 7.852 19.660 1.00 90.62 99 ASN A N 1
ATOM 774 C CA . ASN A 1 99 ? 0.769 7.128 18.932 1.00 90.62 99 ASN A CA 1
ATOM 775 C C . ASN A 1 99 ? 0.290 6.655 17.550 1.00 90.62 99 ASN A C 1
ATOM 777 O O . ASN A 1 99 ? 1.006 6.853 16.567 1.00 90.62 99 ASN A O 1
ATOM 781 N N . ILE A 1 100 ? -0.932 6.118 17.440 1.00 85.06 100 ILE A N 1
ATOM 782 C CA . ILE A 1 100 ? -1.544 5.751 16.151 1.00 85.06 100 ILE A CA 1
ATOM 783 C C . ILE A 1 100 ? -1.610 6.974 15.232 1.00 85.06 100 ILE A C 1
ATOM 785 O O . ILE A 1 100 ? -1.190 6.904 14.077 1.00 85.06 100 ILE A O 1
ATOM 789 N N . GLN A 1 101 ? -2.081 8.116 15.738 1.00 91.44 101 GLN A N 1
ATOM 790 C CA . GLN A 1 101 ? -2.189 9.345 14.950 1.00 91.44 101 GLN A CA 1
ATOM 791 C C . GLN A 1 101 ? -0.823 9.845 14.466 1.00 91.44 101 GLN A C 1
ATOM 793 O O . GLN A 1 101 ? -0.701 10.239 13.302 1.00 91.44 101 GLN A O 1
ATOM 798 N N . GLN A 1 102 ? 0.205 9.779 15.314 1.00 92.69 102 GLN A N 1
ATOM 799 C CA . GLN A 1 102 ? 1.571 10.141 14.939 1.00 92.69 102 GLN A CA 1
ATOM 800 C C . GLN A 1 102 ? 2.118 9.215 13.843 1.00 92.69 102 GLN A C 1
ATOM 802 O O . GLN A 1 102 ? 2.637 9.693 12.832 1.00 92.69 102 GLN A O 1
ATOM 807 N N . ARG A 1 103 ? 1.947 7.894 13.986 1.00 87.25 103 ARG A N 1
ATOM 808 C CA . ARG A 1 103 ? 2.369 6.925 12.959 1.00 87.25 103 ARG A CA 1
ATOM 809 C C . ARG A 1 103 ? 1.589 7.077 11.660 1.00 87.25 103 ARG A C 1
ATOM 811 O O . ARG A 1 103 ? 2.164 6.968 10.582 1.00 87.25 103 ARG A O 1
ATOM 818 N N . ARG A 1 104 ? 0.305 7.421 11.732 1.00 89.12 104 ARG A N 1
ATOM 819 C CA . ARG A 1 104 ? -0.517 7.733 10.559 1.00 89.12 104 ARG A CA 1
ATOM 820 C C . ARG A 1 104 ? 0.034 8.938 9.782 1.00 89.12 104 ARG A C 1
ATOM 822 O O . ARG A 1 104 ? 0.035 8.917 8.551 1.00 89.12 104 ARG A O 1
ATOM 829 N N . ILE A 1 105 ? 0.511 9.976 10.473 1.00 91.38 105 ILE A N 1
ATOM 830 C CA . ILE A 1 105 ? 1.176 11.127 9.835 1.00 91.38 105 ILE A CA 1
ATOM 831 C C . ILE A 1 105 ? 2.476 10.678 9.156 1.00 91.38 105 ILE A C 1
ATOM 833 O O . ILE A 1 105 ? 2.684 10.990 7.982 1.00 91.38 105 ILE A O 1
ATOM 837 N N . ASP A 1 106 ? 3.299 9.894 9.858 1.00 90.62 106 ASP A N 1
ATOM 838 C CA . ASP A 1 106 ? 4.542 9.331 9.321 1.00 90.62 106 ASP A CA 1
ATOM 839 C C . ASP A 1 106 ? 4.300 8.523 8.032 1.00 90.62 106 ASP A C 1
ATOM 841 O O . ASP A 1 106 ? 4.988 8.722 7.030 1.00 90.62 106 ASP A O 1
ATOM 845 N N . LEU A 1 107 ? 3.302 7.635 8.037 1.00 87.25 107 LEU A N 1
ATOM 846 C CA . LEU A 1 107 ? 2.932 6.801 6.890 1.00 87.25 107 LEU A CA 1
ATOM 847 C C . LEU A 1 107 ? 2.478 7.639 5.696 1.00 87.25 107 LEU A C 1
ATOM 849 O O . LEU A 1 107 ? 2.893 7.388 4.566 1.00 87.25 107 LEU A O 1
ATOM 853 N N . LYS A 1 108 ? 1.670 8.675 5.941 1.00 90.25 108 LYS A N 1
ATOM 854 C CA . LYS A 1 108 ? 1.211 9.589 4.889 1.00 90.25 108 LYS A CA 1
ATOM 855 C C . LYS A 1 108 ? 2.375 10.360 4.259 1.00 90.25 108 LYS A C 1
ATOM 857 O O . LYS A 1 108 ? 2.388 10.569 3.048 1.00 90.25 108 LYS A O 1
ATOM 862 N N . GLN A 1 109 ? 3.366 10.751 5.059 1.00 90.88 109 GLN A N 1
ATOM 863 C CA . GLN A 1 109 ? 4.578 11.392 4.553 1.00 90.88 109 GLN A CA 1
ATOM 864 C C . GLN A 1 109 ? 5.417 10.433 3.700 1.00 90.88 109 GLN A C 1
ATOM 866 O O . GLN A 1 109 ? 5.869 10.824 2.622 1.00 90.88 109 GLN A O 1
ATOM 871 N N . VAL A 1 110 ? 5.604 9.185 4.150 1.00 88.38 110 VAL A N 1
ATOM 872 C CA . VAL A 1 110 ? 6.300 8.151 3.365 1.00 88.38 110 VAL A CA 1
ATOM 873 C C . VAL A 1 110 ? 5.578 7.933 2.038 1.00 88.38 110 VAL A C 1
ATOM 875 O O . VAL A 1 110 ? 6.218 8.013 0.995 1.00 88.38 110 VAL A O 1
ATOM 878 N N . PHE A 1 111 ? 4.253 7.760 2.058 1.00 88.00 111 PHE A N 1
ATOM 879 C CA . PHE A 1 111 ? 3.447 7.607 0.848 1.00 88.00 111 PHE A CA 1
ATOM 880 C C . PHE A 1 111 ? 3.738 8.716 -0.171 1.00 88.00 111 PHE A C 1
ATOM 882 O O . PHE A 1 111 ? 4.272 8.424 -1.239 1.00 88.00 111 PHE A O 1
ATOM 889 N N . TYR A 1 112 ? 3.499 9.987 0.170 1.00 89.69 112 TYR A N 1
ATOM 890 C CA . TYR A 1 112 ? 3.714 11.080 -0.786 1.00 89.69 112 TYR A CA 1
ATOM 891 C C . TYR A 1 112 ? 5.174 11.240 -1.212 1.00 89.69 112 TYR A C 1
ATOM 893 O O . TYR A 1 112 ? 5.431 11.565 -2.365 1.00 89.69 112 TYR A O 1
ATOM 901 N N . THR A 1 113 ? 6.135 10.962 -0.327 1.00 89.88 113 THR A N 1
ATOM 902 C CA . THR A 1 113 ? 7.562 11.008 -0.683 1.00 89.88 113 THR A CA 1
ATOM 903 C C . THR A 1 113 ? 7.873 10.027 -1.811 1.00 89.88 113 THR A C 1
ATOM 905 O O . THR A 1 113 ? 8.538 10.390 -2.783 1.00 89.88 113 THR A O 1
ATOM 908 N N . PHE A 1 114 ? 7.382 8.791 -1.708 1.00 86.44 114 PHE A N 1
ATOM 909 C CA . PHE A 1 114 ? 7.637 7.768 -2.717 1.00 86.44 114 PHE A CA 1
ATOM 910 C C . PHE A 1 114 ? 6.774 7.934 -3.969 1.00 86.44 114 PHE A C 1
ATOM 912 O O . PHE A 1 114 ? 7.250 7.611 -5.053 1.00 86.44 114 PHE A O 1
ATOM 919 N N . ILE A 1 115 ? 5.585 8.536 -3.866 1.00 85.19 115 ILE A N 1
ATOM 920 C CA . ILE A 1 115 ? 4.829 8.979 -5.047 1.00 85.19 115 ILE A CA 1
ATOM 921 C C . ILE A 1 115 ? 5.610 10.025 -5.843 1.00 85.19 115 ILE A C 1
ATOM 923 O O . ILE A 1 115 ? 5.820 9.842 -7.039 1.00 85.19 115 ILE A O 1
ATOM 927 N N . THR A 1 116 ? 6.140 11.061 -5.194 1.00 85.06 116 THR A N 1
ATOM 928 C CA . THR A 1 116 ? 6.963 12.067 -5.882 1.00 85.06 116 THR A CA 1
ATOM 929 C C . THR A 1 116 ? 8.225 11.448 -6.495 1.00 85.06 116 THR A C 1
ATOM 931 O O . THR A 1 116 ? 8.617 11.802 -7.608 1.00 85.06 116 THR A O 1
ATOM 934 N N . ARG A 1 117 ? 8.867 10.490 -5.805 1.00 83.88 117 ARG A N 1
ATOM 935 C CA . ARG A 1 117 ? 10.020 9.748 -6.355 1.00 83.88 117 ARG A CA 1
ATOM 936 C C . ARG A 1 117 ? 9.639 8.924 -7.584 1.00 83.88 117 ARG A C 1
ATOM 938 O O . ARG A 1 117 ? 10.409 8.907 -8.543 1.00 83.88 117 ARG A O 1
ATOM 945 N N . LEU A 1 118 ? 8.474 8.274 -7.579 1.00 81.81 118 LEU A N 1
ATOM 946 C CA . LEU A 1 118 ? 7.950 7.556 -8.743 1.00 81.81 118 LEU A CA 1
ATOM 947 C C . LEU A 1 118 ? 7.753 8.506 -9.916 1.00 81.81 118 LEU A C 1
ATOM 949 O O . LEU A 1 118 ? 8.304 8.262 -10.984 1.00 81.81 118 LEU A O 1
ATOM 953 N N . GLU A 1 119 ? 7.036 9.609 -9.712 1.00 78.75 119 GLU A N 1
ATOM 954 C CA . GLU A 1 119 ? 6.793 10.608 -10.757 1.00 78.75 119 GLU A CA 1
ATOM 955 C C . GLU A 1 119 ? 8.106 11.148 -11.344 1.00 78.75 119 GLU A C 1
ATOM 957 O O . GLU A 1 119 ? 8.234 11.279 -12.563 1.00 78.75 119 GLU A O 1
ATOM 962 N N . GLY A 1 120 ? 9.118 11.394 -10.507 1.00 77.38 120 GLY A N 1
ATOM 963 C CA . GLY A 1 120 ? 10.451 11.790 -10.964 1.00 77.38 120 GLY A CA 1
ATOM 964 C C . GLY A 1 120 ? 11.180 10.693 -11.750 1.00 77.38 120 GLY A C 1
ATOM 965 O O . GLY A 1 120 ? 11.731 10.960 -12.817 1.00 77.38 120 GLY A O 1
ATOM 966 N N . SER A 1 121 ? 11.153 9.453 -11.258 1.00 77.50 121 SER A N 1
ATOM 967 C CA . SER A 1 121 ? 11.853 8.312 -11.875 1.00 77.50 121 SER A CA 1
ATOM 968 C C . SER A 1 121 ? 11.246 7.924 -13.221 1.00 77.50 121 SER A C 1
ATOM 970 O O . SER A 1 121 ? 11.961 7.576 -14.157 1.00 77.50 121 SER A O 1
ATOM 972 N N . ILE A 1 122 ? 9.924 8.032 -13.342 1.00 68.88 122 ILE A N 1
ATOM 973 C CA . ILE A 1 122 ? 9.190 7.718 -14.566 1.00 68.88 122 ILE A CA 1
ATOM 974 C C . ILE A 1 122 ? 9.512 8.720 -15.689 1.00 68.88 122 ILE A C 1
ATOM 976 O O . ILE A 1 122 ? 9.617 8.332 -16.853 1.00 68.88 122 ILE A O 1
ATOM 980 N N . ASN A 1 123 ? 9.714 9.994 -15.344 1.00 66.56 123 ASN A N 1
ATOM 981 C CA . ASN A 1 123 ? 10.044 11.057 -16.298 1.00 66.56 123 ASN A CA 1
ATOM 982 C C . ASN A 1 123 ? 11.551 11.156 -16.613 1.00 66.56 123 ASN A C 1
ATOM 984 O O . ASN A 1 123 ? 11.967 12.006 -17.402 1.00 66.56 123 ASN A O 1
ATOM 988 N N . SER A 1 124 ? 12.380 10.300 -16.009 1.00 70.94 124 SER A N 1
ATOM 989 C CA . SER A 1 124 ? 13.825 10.283 -16.223 1.00 70.94 124 SER A CA 1
ATOM 990 C C . SER A 1 124 ? 14.211 9.632 -17.559 1.00 70.94 124 SER A C 1
ATOM 992 O O . SER A 1 124 ? 13.634 8.634 -18.008 1.00 70.94 124 SER A O 1
ATOM 994 N N . LEU A 1 125 ? 15.264 10.171 -18.181 1.00 63.78 125 LEU A N 1
ATOM 995 C CA . LEU A 1 125 ? 15.949 9.541 -19.317 1.00 63.78 125 LEU A CA 1
ATOM 996 C C . LEU A 1 125 ? 16.571 8.194 -18.905 1.00 63.78 125 LEU A C 1
ATOM 998 O O . LEU A 1 125 ? 16.501 7.223 -19.662 1.00 63.78 125 LEU A O 1
ATOM 1002 N N . LEU A 1 126 ? 17.109 8.128 -17.682 1.00 67.81 126 LEU A N 1
ATOM 1003 C CA . LEU A 1 126 ? 17.596 6.914 -17.024 1.00 67.81 126 LEU A CA 1
ATOM 1004 C C . LEU A 1 126 ? 16.410 6.180 -16.394 1.00 67.81 126 LEU A C 1
ATOM 1006 O O . LEU A 1 126 ? 15.980 6.512 -15.291 1.00 67.81 126 LEU A O 1
ATOM 1010 N N . PHE A 1 127 ? 15.872 5.207 -17.125 1.00 72.38 127 PHE A N 1
ATOM 1011 C CA . PHE A 1 127 ? 14.811 4.335 -16.637 1.00 72.38 127 PHE A CA 1
ATOM 1012 C C . PHE A 1 127 ? 15.421 3.191 -15.835 1.00 72.38 127 PHE A C 1
ATOM 1014 O O . PHE A 1 127 ? 16.088 2.328 -16.404 1.00 72.38 127 PHE A O 1
ATOM 1021 N N . ASP A 1 128 ? 15.179 3.202 -14.527 1.00 78.38 128 ASP A N 1
ATOM 1022 C CA . ASP A 1 128 ? 15.514 2.103 -13.627 1.00 78.38 128 ASP A CA 1
ATOM 1023 C C . ASP A 1 128 ? 14.224 1.381 -13.195 1.00 78.38 128 ASP A C 1
ATOM 1025 O O . ASP A 1 128 ? 13.515 1.848 -12.295 1.00 78.38 128 ASP A O 1
ATOM 1029 N N . PRO A 1 129 ? 13.901 0.243 -13.834 1.00 73.69 129 PRO A N 1
ATOM 1030 C CA . PRO A 1 129 ? 12.731 -0.551 -13.491 1.00 73.69 129 PRO A CA 1
ATOM 1031 C C . PRO A 1 129 ? 12.704 -0.959 -12.009 1.00 73.69 129 PRO A C 1
ATOM 1033 O O . PRO A 1 129 ? 11.636 -0.968 -11.396 1.00 73.69 129 PRO A O 1
ATOM 1036 N N . GLN A 1 130 ? 13.860 -1.272 -11.415 1.00 74.88 130 GLN A N 1
ATOM 1037 C CA . GLN A 1 130 ? 13.922 -1.777 -10.044 1.00 74.88 130 GLN A CA 1
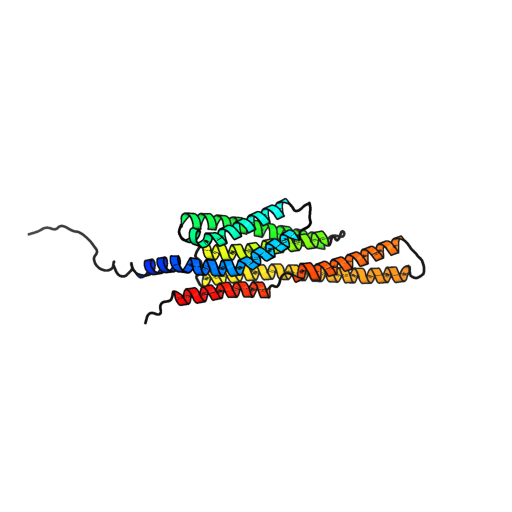ATOM 1038 C C . GLN A 1 130 ? 13.597 -0.672 -9.036 1.00 74.88 130 GLN A C 1
ATOM 1040 O O . GLN A 1 130 ? 12.801 -0.888 -8.123 1.00 74.88 130 GLN A O 1
ATOM 1045 N N . SER A 1 131 ? 14.145 0.528 -9.233 1.00 78.31 131 SER A N 1
ATOM 1046 C CA . SER A 1 131 ? 13.837 1.691 -8.392 1.00 78.31 131 SER A CA 1
ATOM 1047 C C . SER A 1 131 ? 12.355 2.085 -8.456 1.00 78.31 131 SER A C 1
ATOM 1049 O O . SER A 1 131 ? 11.740 2.397 -7.429 1.00 78.31 131 SER A O 1
ATOM 1051 N N . ILE A 1 132 ? 11.746 2.002 -9.647 1.00 79.94 132 ILE A N 1
ATOM 1052 C CA . ILE A 1 132 ? 10.307 2.235 -9.839 1.00 79.94 132 ILE A CA 1
ATOM 1053 C C . ILE A 1 132 ? 9.490 1.171 -9.099 1.00 79.94 132 ILE A C 1
ATOM 1055 O O . ILE A 1 132 ? 8.562 1.512 -8.365 1.00 79.94 132 ILE A O 1
ATOM 1059 N N . ALA A 1 133 ? 9.850 -0.107 -9.238 1.00 77.50 133 ALA A N 1
ATOM 1060 C CA . ALA A 1 133 ? 9.172 -1.192 -8.539 1.00 77.50 133 ALA A CA 1
ATOM 1061 C C . ALA A 1 133 ? 9.244 -1.013 -7.013 1.00 77.50 133 ALA A C 1
ATOM 1063 O O . ALA A 1 133 ? 8.213 -1.019 -6.336 1.00 77.50 133 ALA A O 1
ATOM 1064 N N . ASN A 1 134 ? 10.443 -0.759 -6.482 1.00 77.88 134 ASN A N 1
ATOM 1065 C CA . ASN A 1 134 ? 10.679 -0.539 -5.055 1.00 77.88 134 ASN A CA 1
ATOM 1066 C C . ASN A 1 134 ? 9.869 0.656 -4.533 1.00 77.88 134 ASN A C 1
ATOM 1068 O O . ASN A 1 134 ? 9.180 0.546 -3.518 1.00 77.88 134 ASN A O 1
ATOM 1072 N N . SER A 1 135 ? 9.892 1.786 -5.245 1.00 82.88 135 SER A N 1
ATOM 1073 C CA . SER A 1 135 ? 9.168 2.989 -4.826 1.00 82.88 135 SER A CA 1
ATOM 1074 C C . SER A 1 135 ? 7.651 2.780 -4.811 1.00 82.88 135 SER A C 1
ATOM 1076 O O . SER A 1 135 ? 6.976 3.247 -3.891 1.00 82.88 135 SER A O 1
ATOM 1078 N N . TYR A 1 136 ? 7.113 2.033 -5.780 1.00 82.06 136 TYR A N 1
ATOM 1079 C CA . TYR A 1 136 ? 5.696 1.672 -5.819 1.00 82.06 136 TYR A CA 1
ATOM 1080 C C . TYR A 1 136 ? 5.306 0.776 -4.644 1.00 82.06 136 TYR A C 1
ATOM 1082 O O . TYR A 1 136 ? 4.333 1.070 -3.945 1.00 82.06 136 TYR A O 1
ATOM 1090 N N . LEU A 1 137 ? 6.085 -0.277 -4.382 1.00 77.62 137 LEU A N 1
ATOM 1091 C CA . LEU A 1 137 ? 5.834 -1.190 -3.266 1.00 77.62 137 LEU A CA 1
ATOM 1092 C C . LEU A 1 137 ? 5.865 -0.462 -1.918 1.00 77.62 137 LEU A C 1
ATOM 1094 O O . LEU A 1 137 ? 4.994 -0.691 -1.081 1.00 77.62 137 LEU A O 1
ATOM 1098 N N . ILE A 1 138 ? 6.808 0.463 -1.728 1.00 78.81 138 ILE A N 1
ATOM 1099 C CA . ILE A 1 138 ? 6.916 1.257 -0.497 1.00 78.81 138 ILE A CA 1
ATOM 1100 C C . ILE A 1 138 ? 5.718 2.187 -0.323 1.00 78.81 138 ILE A C 1
ATOM 1102 O O . ILE A 1 138 ? 5.116 2.214 0.753 1.00 78.81 138 ILE A O 1
ATOM 1106 N N . ALA A 1 139 ? 5.351 2.938 -1.365 1.00 82.06 139 ALA A N 1
ATOM 1107 C CA . ALA A 1 139 ? 4.199 3.830 -1.305 1.00 82.06 139 ALA A CA 1
ATOM 1108 C C . ALA A 1 139 ? 2.928 3.045 -0.963 1.00 82.06 139 ALA A C 1
ATOM 1110 O O . ALA A 1 139 ? 2.187 3.392 -0.041 1.00 82.06 139 ALA A O 1
ATOM 1111 N N . ARG A 1 140 ? 2.717 1.924 -1.647 1.00 77.69 140 ARG A N 1
ATOM 1112 C CA . ARG A 1 140 ? 1.588 1.044 -1.386 1.00 77.69 140 ARG A CA 1
ATOM 1113 C C . ARG A 1 140 ? 1.589 0.489 0.039 1.00 77.69 140 ARG A C 1
ATOM 1115 O O . ARG A 1 140 ? 0.541 0.493 0.688 1.00 77.69 140 ARG A O 1
ATOM 1122 N N . TYR A 1 141 ? 2.727 0.001 0.525 1.00 75.94 141 TYR A N 1
ATOM 1123 C CA . TYR A 1 141 ? 2.846 -0.509 1.890 1.00 75.94 141 TYR A CA 1
ATOM 1124 C C . TYR A 1 141 ? 2.473 0.575 2.907 1.00 75.94 141 TYR A C 1
ATOM 1126 O O . TYR A 1 141 ? 1.699 0.325 3.837 1.00 75.94 141 TYR A O 1
ATOM 1134 N N . ALA A 1 142 ? 2.991 1.791 2.710 1.00 79.88 142 ALA A N 1
ATOM 1135 C CA . ALA A 1 142 ? 2.712 2.928 3.576 1.00 79.88 142 ALA A CA 1
ATOM 1136 C C . ALA A 1 142 ? 1.216 3.273 3.586 1.00 79.88 142 ALA A C 1
ATOM 1138 O O . ALA A 1 142 ? 0.641 3.491 4.652 1.00 79.88 142 ALA A O 1
ATOM 1139 N N . LEU A 1 143 ? 0.564 3.251 2.420 1.00 80.75 143 LEU A N 1
ATOM 1140 C CA . LEU A 1 143 ? -0.873 3.495 2.306 1.00 80.75 143 LEU A CA 1
ATOM 1141 C C . LEU A 1 143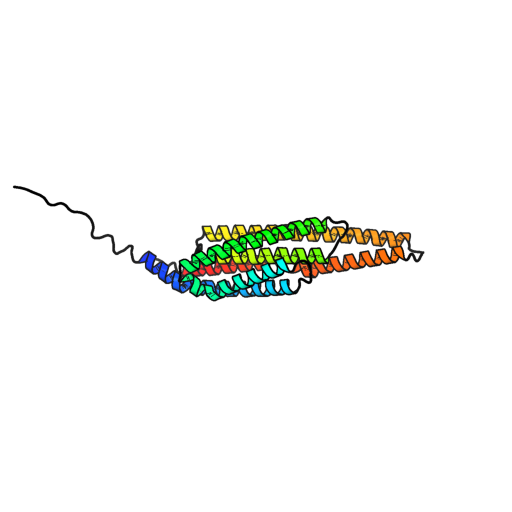 ? -1.714 2.394 2.965 1.00 80.75 143 LEU A C 1
ATOM 1143 O O . LEU A 1 143 ? -2.694 2.686 3.646 1.00 80.75 143 LEU A O 1
ATOM 1147 N N . SER A 1 144 ? -1.314 1.134 2.804 1.00 74.44 144 SER A N 1
ATOM 1148 C CA . SER A 1 144 ? -2.027 -0.005 3.394 1.00 74.44 144 SER A CA 1
ATOM 1149 C C . SER A 1 144 ? -1.992 0.079 4.922 1.00 74.44 144 SER A C 1
ATOM 1151 O O . SER A 1 144 ? -3.030 0.026 5.576 1.00 74.44 144 SER A O 1
ATOM 1153 N N . ASN A 1 145 ? -0.819 0.347 5.504 1.00 73.75 145 ASN A N 1
ATOM 1154 C CA . ASN A 1 145 ? -0.684 0.570 6.947 1.00 73.75 145 ASN A CA 1
ATOM 1155 C C . ASN A 1 145 ? -1.383 1.854 7.419 1.00 73.75 145 ASN A C 1
ATOM 1157 O O . ASN A 1 145 ? -1.854 1.922 8.556 1.00 73.75 145 ASN A O 1
ATOM 1161 N N . TYR A 1 146 ? -1.485 2.872 6.560 1.00 83.69 146 TYR A N 1
ATOM 1162 C CA . TYR A 1 146 ? -2.236 4.091 6.860 1.00 83.69 146 TYR A CA 1
ATOM 1163 C C . TYR A 1 146 ? -3.732 3.794 7.015 1.00 83.69 146 TYR A C 1
ATOM 1165 O O . TYR A 1 146 ? -4.358 4.292 7.951 1.00 83.69 146 TYR A O 1
ATOM 1173 N N . ILE A 1 147 ? -4.290 2.950 6.144 1.00 76.75 147 ILE A N 1
ATOM 1174 C CA . ILE A 1 147 ? -5.689 2.506 6.214 1.00 76.75 147 ILE A CA 1
ATOM 1175 C C . ILE A 1 147 ? -5.927 1.683 7.482 1.00 76.75 147 ILE A C 1
ATOM 1177 O O . ILE A 1 147 ? -6.870 1.975 8.214 1.00 76.75 147 ILE A O 1
ATOM 1181 N N . VAL A 1 148 ? -5.042 0.733 7.807 1.00 73.31 148 VAL A N 1
ATOM 1182 C CA . VAL A 1 148 ? -5.124 -0.018 9.076 1.00 73.31 148 VAL A CA 1
ATOM 1183 C C . VAL A 1 148 ? -5.109 0.927 10.274 1.00 73.31 148 VAL A C 1
ATOM 1185 O O . VAL A 1 148 ? -5.948 0.822 11.164 1.00 73.31 148 VAL A O 1
ATOM 1188 N N . SER A 1 149 ? -4.201 1.905 10.270 1.00 79.19 149 SER A N 1
ATOM 1189 C CA . SER A 1 149 ? -4.096 2.899 11.340 1.00 79.19 149 SER A CA 1
ATOM 1190 C C . SER A 1 149 ? -5.370 3.738 11.476 1.00 79.19 149 SER A C 1
ATOM 1192 O O . SER A 1 149 ? -5.765 4.057 12.592 1.00 79.19 149 SER A O 1
ATOM 1194 N N . LEU A 1 150 ? -6.042 4.080 10.368 1.00 80.94 150 LEU A N 1
ATOM 1195 C CA . LEU A 1 150 ? -7.335 4.772 10.402 1.00 80.94 150 LEU A CA 1
ATOM 1196 C C . LEU A 1 150 ? -8.423 3.929 11.072 1.00 80.94 150 LEU A C 1
ATOM 1198 O O . LEU A 1 150 ? -9.199 4.460 11.865 1.00 80.94 150 LEU A O 1
ATOM 1202 N N . VAL A 1 151 ? -8.469 2.631 10.775 1.00 76.38 151 VAL A N 1
ATOM 1203 C CA . VAL A 1 151 ? -9.427 1.713 11.399 1.00 76.38 151 VAL A CA 1
ATOM 1204 C C . VAL A 1 151 ? -9.133 1.551 12.891 1.00 76.38 151 VAL A C 1
ATOM 1206 O O . VAL A 1 151 ? -10.039 1.704 13.710 1.00 76.38 151 VAL A O 1
ATOM 1209 N N . LEU A 1 152 ? -7.869 1.325 13.263 1.00 74.44 152 LEU A N 1
ATOM 1210 C CA . LEU A 1 152 ? -7.451 1.230 14.666 1.00 74.44 152 LEU A CA 1
ATOM 1211 C C . LEU A 1 152 ? -7.745 2.518 15.438 1.00 74.44 152 LEU A C 1
ATOM 1213 O O . LEU A 1 152 ? -8.203 2.461 16.574 1.00 74.44 152 LEU A O 1
ATOM 1217 N N . GLU A 1 153 ? -7.544 3.681 14.823 1.00 81.81 153 GLU A N 1
ATOM 1218 C CA . GLU A 1 153 ? -7.909 4.969 15.412 1.00 81.81 153 GLU A CA 1
ATOM 1219 C C . GLU A 1 153 ? -9.409 5.047 15.709 1.00 81.81 153 GLU A C 1
ATOM 1221 O O . GLU A 1 153 ? -9.787 5.433 16.816 1.00 81.81 153 GLU A O 1
ATOM 1226 N N . SER A 1 154 ? -10.266 4.646 14.765 1.00 77.12 154 SER A N 1
ATOM 1227 C CA . SER A 1 154 ? -11.721 4.591 14.969 1.00 77.12 154 SER A CA 1
ATOM 1228 C C . SER A 1 154 ? -12.119 3.628 16.090 1.00 77.12 154 SER A C 1
ATOM 1230 O O . SER A 1 154 ? -13.001 3.953 16.884 1.00 77.12 154 SER A O 1
ATOM 1232 N N . ILE A 1 155 ? -11.440 2.483 16.197 1.00 72.31 155 ILE A N 1
ATOM 1233 C CA . ILE A 1 155 ? -11.655 1.497 17.264 1.00 72.31 155 ILE A CA 1
ATOM 1234 C C . ILE A 1 155 ? -11.247 2.070 18.628 1.00 72.31 155 ILE A C 1
ATOM 1236 O O . ILE A 1 155 ? -12.066 2.121 19.543 1.00 72.31 155 ILE A O 1
ATOM 1240 N N . VAL A 1 156 ? -10.001 2.530 18.772 1.00 75.00 156 VAL A N 1
ATOM 1241 C CA . VAL A 1 156 ? -9.441 3.000 20.054 1.00 75.00 156 VAL A CA 1
ATOM 1242 C C . VAL A 1 156 ? -10.156 4.257 20.550 1.00 75.00 156 VAL A C 1
ATOM 1244 O O . VAL A 1 156 ? -10.359 4.420 21.750 1.00 75.00 156 VAL A O 1
ATOM 1247 N N . SER A 1 157 ? -10.576 5.137 19.638 1.00 76.00 157 SER A N 1
ATOM 1248 C CA . SER A 1 157 ? -11.348 6.335 19.992 1.00 76.00 157 SER A CA 1
ATOM 1249 C C . SER A 1 157 ? -12.815 6.053 20.329 1.00 76.00 157 SER A C 1
ATOM 1251 O O . SER A 1 157 ? -13.495 6.946 20.828 1.00 76.00 157 SER A O 1
ATOM 1253 N N . GLY A 1 158 ? -13.321 4.844 20.058 1.00 69.38 158 GLY A N 1
ATOM 1254 C CA . GLY A 1 158 ? -14.736 4.513 20.232 1.00 69.38 158 GLY A CA 1
ATOM 1255 C C . GLY A 1 158 ? -15.668 5.239 19.252 1.00 69.38 158 GLY A C 1
ATOM 1256 O O . GLY A 1 158 ? -16.882 5.242 19.458 1.00 69.38 158 GLY A O 1
ATOM 1257 N N . ASN A 1 159 ? -15.124 5.832 18.183 1.00 72.56 159 ASN A N 1
ATOM 1258 C CA . ASN A 1 159 ? -15.861 6.561 17.146 1.00 72.56 159 ASN A CA 1
ATOM 1259 C C . ASN A 1 159 ? -16.548 5.585 16.176 1.00 72.56 159 ASN A C 1
ATOM 1261 O O . ASN A 1 159 ? -16.190 5.482 14.999 1.00 72.56 159 ASN A O 1
ATOM 1265 N N . ILE A 1 160 ? -17.516 4.830 16.695 1.00 69.69 160 ILE A N 1
ATOM 1266 C CA . ILE A 1 160 ? -18.241 3.788 15.959 1.00 69.69 160 ILE A CA 1
ATOM 1267 C C . ILE A 1 160 ? -19.633 4.229 15.491 1.00 69.69 160 ILE A C 1
ATOM 1269 O O . ILE A 1 160 ? -20.368 3.407 14.947 1.00 69.69 160 ILE A O 1
ATOM 1273 N N . ASP A 1 161 ? -20.016 5.493 15.684 1.00 73.44 161 ASP A N 1
ATOM 1274 C CA . ASP A 1 161 ? -21.285 6.038 15.191 1.00 73.44 161 ASP A CA 1
ATOM 1275 C C . ASP A 1 161 ? -21.332 6.124 13.651 1.00 73.44 161 ASP A C 1
ATOM 1277 O O . ASP A 1 161 ? -20.321 5.954 12.963 1.00 73.44 161 ASP A O 1
ATOM 1281 N N . ASP A 1 162 ? -22.535 6.305 13.097 1.00 74.81 162 ASP A N 1
ATOM 1282 C CA . ASP A 1 162 ? -22.786 6.300 11.644 1.00 74.81 162 ASP A CA 1
ATOM 1283 C C . ASP A 1 162 ? -22.029 7.400 10.906 1.00 74.81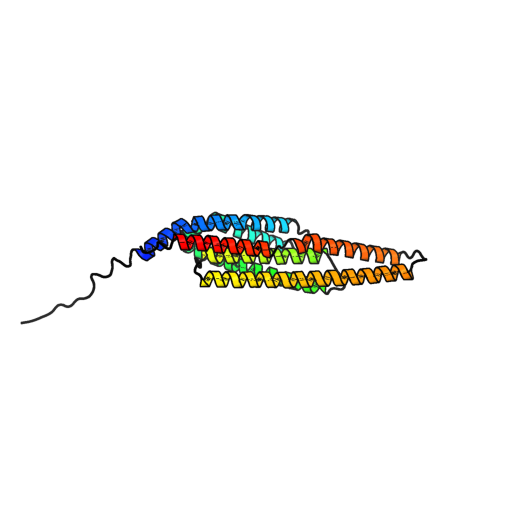 162 ASP A C 1
ATOM 1285 O O . ASP A 1 162 ? -21.478 7.146 9.835 1.00 74.81 162 ASP A O 1
ATOM 1289 N N . GLU A 1 163 ? -21.910 8.585 11.501 1.00 81.31 163 GLU A N 1
ATOM 1290 C CA . GLU A 1 163 ? -21.193 9.694 10.885 1.00 81.31 163 GLU A CA 1
ATOM 1291 C C . GLU A 1 163 ? -19.679 9.440 10.890 1.00 81.31 163 GLU A C 1
ATOM 1293 O O . GLU A 1 163 ? -19.002 9.641 9.877 1.00 81.31 163 GLU A O 1
ATOM 1298 N N . SER A 1 164 ? -19.134 8.949 12.004 1.00 77.31 164 SER A N 1
ATOM 1299 C CA . SER A 1 164 ? -17.709 8.624 12.118 1.00 77.31 164 SER A CA 1
ATOM 1300 C C . SER A 1 164 ? -17.275 7.514 11.165 1.00 77.31 164 SER A C 1
ATOM 1302 O O . SER A 1 164 ? -16.220 7.631 10.533 1.00 77.31 164 SER A O 1
ATOM 1304 N N . VAL A 1 165 ? -18.088 6.465 11.012 1.00 76.62 165 VAL A N 1
ATOM 1305 C CA . VAL A 1 165 ? -17.794 5.375 10.069 1.00 76.62 165 VAL A CA 1
ATOM 1306 C C . VAL A 1 165 ? -17.919 5.846 8.625 1.00 76.62 165 VAL A C 1
ATOM 1308 O O . VAL A 1 165 ? -17.020 5.572 7.835 1.00 76.62 165 VAL A O 1
ATOM 1311 N N . GLN A 1 166 ? -18.932 6.647 8.288 1.00 82.94 166 GLN A N 1
ATOM 1312 C CA . GLN A 1 166 ? -19.041 7.221 6.946 1.00 82.94 166 GLN A CA 1
ATOM 1313 C C . GLN A 1 166 ? -17.825 8.100 6.602 1.00 82.94 166 GLN A C 1
ATOM 1315 O O . GLN A 1 166 ? -17.294 8.047 5.490 1.00 82.94 166 GLN A O 1
ATOM 1320 N N . ARG A 1 167 ? -17.331 8.894 7.563 1.00 85.00 167 ARG A N 1
ATOM 1321 C CA . ARG A 1 167 ? -16.101 9.688 7.395 1.00 85.00 167 ARG A CA 1
ATOM 1322 C C . ARG A 1 167 ? -14.864 8.805 7.212 1.00 85.00 167 ARG A C 1
ATOM 1324 O O . ARG A 1 167 ? -13.969 9.181 6.453 1.00 85.00 167 ARG A O 1
ATOM 1331 N N . LEU A 1 168 ? -14.783 7.668 7.906 1.00 83.75 168 LEU A N 1
ATOM 1332 C CA . LEU A 1 168 ? -13.717 6.680 7.717 1.00 83.75 168 LEU A CA 1
ATOM 1333 C C . LEU A 1 168 ? -13.773 6.095 6.301 1.00 83.75 168 LEU A C 1
ATOM 1335 O O . LEU A 1 168 ? -12.765 6.141 5.599 1.00 83.75 168 LEU A O 1
ATOM 1339 N N . GLU A 1 169 ? -14.943 5.633 5.858 1.00 82.12 169 GLU A N 1
ATOM 1340 C CA . GLU A 1 169 ? -15.148 5.083 4.513 1.00 82.12 169 GLU A CA 1
ATOM 1341 C C . GLU A 1 169 ? -14.743 6.081 3.429 1.00 82.12 169 GLU A C 1
ATOM 1343 O O . GLU A 1 169 ? -13.962 5.745 2.544 1.00 82.12 169 GLU A O 1
ATOM 1348 N N . GLN A 1 170 ? -15.180 7.339 3.536 1.00 88.25 170 GLN A N 1
ATOM 1349 C CA . GLN A 1 170 ? -14.804 8.393 2.589 1.00 88.25 170 GLN A CA 1
ATOM 1350 C C . GLN A 1 170 ? -13.289 8.638 2.543 1.00 88.25 170 GLN A C 1
ATOM 1352 O O . GLN A 1 170 ? -12.728 8.858 1.467 1.00 88.25 170 GLN A O 1
ATOM 1357 N N . LYS A 1 171 ? -12.606 8.607 3.696 1.00 87.12 171 LYS A N 1
ATOM 1358 C CA . LYS A 1 171 ? -11.143 8.766 3.755 1.00 87.12 171 LYS A CA 1
ATOM 1359 C C . LYS A 1 171 ? -10.424 7.586 3.109 1.00 87.12 171 LYS A C 1
ATOM 1361 O O . LYS A 1 171 ? -9.492 7.807 2.340 1.00 87.12 171 LYS A O 1
ATOM 1366 N N . VAL A 1 172 ? -10.852 6.363 3.412 1.00 81.06 172 VAL A N 1
ATOM 1367 C CA . VAL A 1 172 ? -10.253 5.142 2.862 1.00 81.06 172 VAL A CA 1
ATOM 1368 C C . VAL A 1 172 ? -10.501 5.051 1.353 1.00 81.06 172 VAL A C 1
ATOM 1370 O O . VAL A 1 172 ? -9.562 4.821 0.596 1.00 81.06 172 VAL A O 1
ATOM 1373 N N . GLU A 1 173 ? -11.716 5.355 0.893 1.00 83.44 173 GLU A N 1
ATOM 1374 C CA . GLU A 1 173 ? -12.067 5.412 -0.530 1.00 83.44 173 GLU A CA 1
ATOM 1375 C C . GLU A 1 173 ? -11.223 6.452 -1.281 1.00 83.44 173 GLU A C 1
ATOM 1377 O O . GLU A 1 173 ? -10.725 6.186 -2.375 1.00 83.44 173 GLU A O 1
ATOM 1382 N N . LYS A 1 174 ? -10.990 7.627 -0.682 1.00 88.00 174 LYS A N 1
ATOM 1383 C CA . LYS A 1 174 ? -10.088 8.632 -1.258 1.00 88.00 174 LYS A CA 1
ATOM 1384 C C . LYS A 1 174 ? -8.667 8.086 -1.424 1.00 88.00 174 LYS A C 1
ATOM 1386 O O . LYS A 1 174 ? -8.081 8.256 -2.489 1.00 88.00 174 LYS A O 1
ATOM 1391 N N . CYS A 1 175 ? -8.132 7.411 -0.408 1.00 82.38 175 CYS A N 1
ATOM 1392 C CA . CYS A 1 175 ? -6.812 6.783 -0.469 1.00 82.38 175 CYS A CA 1
ATOM 1393 C C . CYS A 1 175 ? -6.725 5.720 -1.571 1.00 82.38 175 CYS A C 1
ATOM 1395 O O . CYS A 1 175 ? -5.767 5.711 -2.344 1.00 82.38 175 CYS A O 1
ATOM 1397 N N . PHE A 1 176 ? -7.741 4.864 -1.686 1.00 80.25 176 PHE A N 1
ATOM 1398 C CA . PHE A 1 176 ? -7.829 3.876 -2.758 1.00 80.25 176 PHE A CA 1
ATOM 1399 C C . PHE A 1 176 ? -7.830 4.524 -4.145 1.00 80.25 176 PHE A C 1
ATOM 1401 O O . PHE A 1 176 ? -7.093 4.085 -5.028 1.00 80.25 176 PHE A O 1
ATOM 1408 N N . ASN A 1 177 ? -8.594 5.602 -4.327 1.00 83.88 177 ASN A N 1
ATOM 1409 C CA . ASN A 1 177 ? -8.634 6.337 -5.589 1.00 83.88 177 ASN A CA 1
ATOM 1410 C C . ASN A 1 177 ? -7.287 6.995 -5.929 1.00 83.88 177 ASN A C 1
ATOM 1412 O O . ASN A 1 177 ? -6.865 6.925 -7.082 1.00 83.88 177 ASN A O 1
ATOM 1416 N N . GLU A 1 178 ? -6.590 7.575 -4.944 1.00 83.31 178 GLU A N 1
ATOM 1417 C CA . GLU A 1 178 ? -5.245 8.143 -5.130 1.00 83.31 178 GLU A CA 1
ATOM 1418 C C . GLU A 1 178 ? -4.250 7.078 -5.625 1.00 83.31 178 GLU A C 1
ATOM 1420 O O . GLU A 1 178 ? -3.553 7.296 -6.616 1.00 83.31 178 GLU A O 1
ATOM 1425 N N . LEU A 1 179 ? -4.214 5.895 -5.000 1.00 79.44 179 LEU A N 1
ATOM 1426 C CA . LEU A 1 179 ? -3.320 4.815 -5.435 1.00 79.44 179 LEU A CA 1
ATOM 1427 C C . LEU A 1 179 ? -3.699 4.254 -6.811 1.00 79.44 179 LEU A C 1
ATOM 1429 O O . LEU A 1 179 ? -2.814 3.918 -7.602 1.00 79.44 179 LEU A O 1
ATOM 1433 N N . ASN A 1 180 ? -4.995 4.145 -7.104 1.00 82.94 180 ASN A N 1
ATOM 1434 C CA . ASN A 1 180 ? -5.472 3.632 -8.384 1.00 82.94 180 ASN A CA 1
ATOM 1435 C C . ASN A 1 180 ? -5.091 4.563 -9.545 1.00 82.94 180 ASN A C 1
ATOM 1437 O O . ASN A 1 180 ? -4.588 4.092 -10.563 1.00 82.94 180 ASN A O 1
ATOM 1441 N N . ASP A 1 181 ? -5.253 5.879 -9.372 1.00 83.69 181 ASP A N 1
ATOM 1442 C CA . ASP A 1 181 ? -4.830 6.878 -10.362 1.00 83.69 181 ASP A CA 1
ATOM 1443 C C . ASP A 1 181 ? -3.325 6.774 -10.655 1.00 83.69 181 ASP A C 1
ATOM 1445 O O . ASP A 1 181 ? -2.900 6.730 -11.810 1.00 83.69 181 ASP A O 1
ATOM 1449 N N . ILE A 1 182 ? -2.510 6.628 -9.609 1.00 82.12 182 ILE A N 1
ATOM 1450 C CA . ILE A 1 182 ? -1.056 6.465 -9.743 1.00 82.12 182 ILE A CA 1
ATOM 1451 C C . ILE A 1 182 ? -0.706 5.149 -10.443 1.00 82.12 182 ILE A C 1
ATOM 1453 O O . ILE A 1 182 ? 0.138 5.129 -11.339 1.00 82.12 182 ILE A O 1
ATOM 1457 N N . THR A 1 183 ? -1.366 4.052 -10.068 1.00 84.50 183 THR A N 1
ATOM 1458 C CA . THR A 1 183 ? -1.159 2.732 -10.683 1.00 84.50 183 THR A CA 1
ATOM 1459 C C . THR A 1 183 ? -1.509 2.767 -12.171 1.00 84.50 183 THR A C 1
ATOM 1461 O O . THR A 1 183 ? -0.753 2.251 -12.998 1.00 84.50 183 THR A O 1
ATOM 1464 N N . TRP A 1 184 ? -2.613 3.426 -12.531 1.00 85.06 184 TRP A N 1
ATOM 1465 C CA . TRP A 1 184 ? -3.030 3.600 -13.919 1.00 85.06 184 TRP A CA 1
ATOM 1466 C C . TRP A 1 184 ? -2.044 4.461 -14.714 1.00 85.06 184 TRP A C 1
ATOM 1468 O O . TRP A 1 184 ? -1.604 4.046 -15.790 1.00 85.06 184 TRP A O 1
ATOM 1478 N N . LYS A 1 185 ? -1.630 5.613 -14.169 1.00 83.00 185 LYS A N 1
ATOM 1479 C CA . LYS A 1 185 ? -0.616 6.487 -14.783 1.00 83.00 185 LYS A CA 1
ATOM 1480 C C . LYS A 1 185 ? 0.687 5.738 -15.042 1.00 83.00 185 LYS A C 1
ATOM 1482 O O . LYS A 1 185 ? 1.209 5.790 -16.154 1.00 83.00 185 LYS A O 1
ATOM 1487 N N . LEU A 1 186 ? 1.182 5.003 -14.047 1.00 82.88 186 LEU A N 1
ATOM 1488 C CA . LEU A 1 186 ? 2.396 4.203 -14.174 1.00 82.88 186 LEU A CA 1
ATOM 1489 C C . LEU A 1 186 ? 2.235 3.121 -15.251 1.00 82.88 186 LEU A C 1
ATOM 1491 O O . LEU A 1 186 ? 3.079 3.020 -16.136 1.00 82.88 186 LEU A O 1
ATOM 1495 N N . SER A 1 187 ? 1.129 2.372 -15.239 1.00 86.31 187 SER A N 1
ATOM 1496 C CA . SER A 1 187 ? 0.842 1.346 -16.252 1.00 86.31 187 SER A CA 1
ATOM 1497 C C . SER A 1 187 ? 0.825 1.918 -17.676 1.00 86.31 187 SER A C 1
ATOM 1499 O O . SER A 1 187 ? 1.432 1.343 -18.580 1.00 86.31 187 SER A O 1
ATOM 1501 N N . ASN A 1 188 ? 0.197 3.081 -17.872 1.00 86.19 188 ASN A N 1
ATOM 1502 C CA . ASN A 1 188 ? 0.149 3.761 -19.166 1.00 86.19 188 ASN A CA 1
ATOM 1503 C C . ASN A 1 188 ? 1.544 4.202 -19.640 1.00 86.19 188 ASN A C 1
ATOM 1505 O O . ASN A 1 188 ? 1.898 4.040 -20.806 1.00 86.19 188 ASN A O 1
ATOM 1509 N N . ILE A 1 189 ? 2.374 4.728 -18.737 1.00 83.62 189 ILE A N 1
ATOM 1510 C CA . ILE A 1 189 ? 3.727 5.167 -19.096 1.00 83.62 189 ILE A CA 1
ATOM 1511 C C . ILE A 1 189 ? 4.624 3.975 -19.446 1.00 83.62 189 ILE A C 1
ATOM 1513 O O . ILE A 1 189 ? 5.371 4.036 -20.425 1.00 83.62 189 ILE A O 1
ATOM 1517 N N . LEU A 1 190 ? 4.515 2.879 -18.695 1.00 85.88 190 LEU A N 1
ATOM 1518 C CA . LEU A 1 190 ? 5.216 1.633 -18.997 1.00 85.88 190 LEU A CA 1
ATOM 1519 C C . LEU A 1 190 ? 4.836 1.090 -20.386 1.00 85.88 190 LEU A C 1
ATOM 1521 O O . LEU A 1 190 ? 5.720 0.701 -21.148 1.00 85.88 190 LEU A O 1
ATOM 1525 N N . GLU A 1 191 ? 3.551 1.131 -20.748 1.00 88.25 191 GLU A N 1
ATOM 1526 C CA . GLU A 1 191 ? 3.081 0.744 -22.087 1.00 88.25 191 GLU A CA 1
ATOM 1527 C C . GLU A 1 191 ? 3.615 1.657 -23.192 1.00 88.25 191 GLU A C 1
ATOM 1529 O O . GLU A 1 191 ? 4.157 1.174 -24.187 1.00 88.25 191 GLU A O 1
ATOM 1534 N N . ASN A 1 192 ? 3.559 2.977 -23.001 1.00 87.44 192 ASN A N 1
ATOM 1535 C CA . ASN A 1 192 ? 4.116 3.931 -23.963 1.00 87.44 192 ASN A CA 1
ATOM 1536 C C . ASN A 1 192 ? 5.616 3.701 -24.190 1.00 87.44 192 ASN A C 1
ATOM 1538 O O . ASN A 1 192 ? 6.099 3.787 -25.321 1.00 87.44 192 ASN A O 1
ATOM 1542 N N . ARG A 1 193 ? 6.357 3.365 -23.128 1.00 86.19 193 ARG A N 1
ATOM 1543 C CA . ARG A 1 193 ? 7.787 3.057 -23.225 1.00 86.19 193 ARG A CA 1
ATOM 1544 C C . ARG A 1 193 ? 8.039 1.744 -23.958 1.00 86.19 193 ARG A C 1
ATOM 1546 O O . ARG A 1 193 ? 8.911 1.696 -24.820 1.00 86.19 193 ARG A O 1
ATOM 1553 N N . LYS A 1 194 ? 7.238 0.710 -23.693 1.00 89.31 194 LYS A N 1
ATOM 1554 C CA . LYS A 1 194 ? 7.297 -0.562 -24.426 1.00 89.31 194 LYS A CA 1
ATOM 1555 C C . LYS A 1 194 ? 7.008 -0.369 -25.918 1.00 89.31 194 LYS A C 1
ATOM 1557 O O . LYS A 1 194 ? 7.710 -0.931 -26.759 1.00 89.31 194 LYS A O 1
ATOM 1562 N N . PHE A 1 195 ? 6.030 0.473 -26.252 1.00 90.69 195 PHE A N 1
ATOM 1563 C CA . PHE A 1 195 ? 5.719 0.844 -27.631 1.00 90.69 195 PHE A CA 1
ATOM 1564 C C . PHE A 1 195 ? 6.881 1.587 -28.308 1.00 90.69 195 PHE A C 1
ATOM 1566 O O . PHE A 1 195 ? 7.277 1.234 -29.419 1.00 90.69 195 PHE A O 1
ATOM 1573 N N . ALA A 1 196 ? 7.481 2.568 -27.626 1.00 89.75 196 ALA A N 1
ATOM 1574 C CA . ALA A 1 196 ? 8.661 3.273 -28.127 1.00 89.75 196 ALA A CA 1
ATOM 1575 C C . ALA A 1 196 ? 9.843 2.316 -28.366 1.00 89.75 196 ALA A C 1
ATOM 1577 O O . ALA A 1 196 ? 10.464 2.359 -29.428 1.00 89.75 196 ALA A O 1
ATOM 1578 N N . ASN A 1 197 ? 10.095 1.395 -27.431 1.00 90.94 197 ASN A N 1
ATOM 1579 C CA . ASN A 1 197 ? 11.129 0.371 -27.565 1.00 90.94 197 ASN A CA 1
ATOM 1580 C C . ASN A 1 197 ? 10.875 -0.545 -28.770 1.00 90.94 197 ASN A C 1
ATOM 1582 O O . ASN A 1 197 ? 11.812 -0.869 -29.493 1.00 90.94 197 ASN A O 1
ATOM 1586 N N . ALA A 1 198 ? 9.625 -0.950 -29.014 1.00 93.00 198 ALA A N 1
ATOM 1587 C CA . ALA A 1 198 ? 9.269 -1.776 -30.168 1.00 93.00 198 ALA A CA 1
ATOM 1588 C C . ALA A 1 198 ? 9.535 -1.059 -31.503 1.00 93.00 198 ALA A C 1
ATOM 1590 O O . ALA A 1 198 ? 10.076 -1.665 -32.430 1.00 93.00 198 ALA A O 1
ATOM 1591 N N . ASN A 1 199 ? 9.211 0.235 -31.592 1.00 93.81 199 ASN A N 1
ATOM 1592 C CA . ASN A 1 199 ? 9.524 1.044 -32.773 1.00 93.81 199 ASN A CA 1
ATOM 1593 C C . ASN A 1 199 ? 11.034 1.146 -33.000 1.00 93.81 199 ASN A C 1
ATOM 1595 O O . ASN A 1 199 ? 11.498 0.966 -34.124 1.00 93.81 199 ASN A O 1
ATOM 1599 N N . GLU A 1 200 ? 11.803 1.368 -31.935 1.00 91.75 200 GLU A N 1
ATOM 1600 C CA . GLU A 1 200 ? 13.257 1.469 -32.034 1.00 91.75 200 GLU A CA 1
ATOM 1601 C C . GLU A 1 200 ? 13.907 0.135 -32.425 1.00 91.75 200 GLU A C 1
ATOM 1603 O O . GLU A 1 200 ? 14.761 0.100 -33.309 1.00 91.75 200 GLU A O 1
ATOM 1608 N N . ILE A 1 201 ? 13.443 -0.985 -31.863 1.00 92.50 201 ILE A N 1
ATOM 1609 C CA . ILE A 1 201 ? 13.864 -2.333 -32.276 1.00 92.50 201 ILE A CA 1
ATOM 1610 C C . ILE A 1 201 ? 13.620 -2.540 -33.778 1.00 92.50 201 ILE A C 1
ATOM 1612 O O . ILE A 1 201 ? 14.506 -3.016 -34.492 1.00 92.50 201 ILE A O 1
ATOM 1616 N N . ASN A 1 202 ? 12.442 -2.156 -34.280 1.00 92.12 202 ASN A N 1
ATOM 1617 C CA . ASN A 1 202 ? 12.112 -2.263 -35.703 1.00 92.12 202 ASN A CA 1
ATOM 1618 C C . ASN A 1 202 ? 13.019 -1.385 -36.575 1.00 92.12 202 ASN A C 1
ATOM 1620 O O . ASN A 1 202 ? 13.452 -1.832 -37.642 1.00 92.12 202 ASN A O 1
ATOM 1624 N N . ASN A 1 203 ? 13.339 -0.170 -36.121 1.00 91.56 203 ASN A N 1
ATOM 1625 C CA . ASN A 1 203 ? 14.267 0.722 -36.810 1.00 91.56 203 ASN A CA 1
ATOM 1626 C C . ASN A 1 203 ? 15.658 0.090 -36.900 1.00 91.56 203 ASN A C 1
ATOM 1628 O O . ASN A 1 203 ? 16.178 -0.076 -38.004 1.00 91.56 203 ASN A O 1
ATOM 1632 N N . ILE A 1 204 ? 16.234 -0.337 -35.772 1.00 90.00 204 ILE A N 1
ATOM 1633 C CA . ILE A 1 204 ? 17.573 -0.944 -35.731 1.00 90.00 204 ILE A CA 1
ATOM 1634 C C . ILE A 1 204 ? 17.629 -2.184 -36.633 1.00 90.00 204 ILE A C 1
ATOM 1636 O O . ILE A 1 204 ? 18.521 -2.296 -37.474 1.00 90.00 204 ILE A O 1
ATOM 1640 N N . ASN A 1 205 ? 16.638 -3.076 -36.532 1.00 88.62 205 ASN A N 1
ATOM 1641 C CA . ASN A 1 205 ? 16.557 -4.273 -37.373 1.00 88.62 205 ASN A CA 1
ATOM 1642 C C . ASN A 1 205 ? 16.443 -3.946 -38.868 1.00 88.62 205 ASN A C 1
ATOM 1644 O O . ASN A 1 205 ? 16.925 -4.714 -39.699 1.00 88.62 205 ASN A O 1
ATOM 1648 N N . SER A 1 206 ? 15.814 -2.824 -39.221 1.00 87.75 206 SER A N 1
ATOM 1649 C CA . SER A 1 206 ? 15.688 -2.379 -40.611 1.00 87.75 206 SER A CA 1
ATOM 1650 C C . SER A 1 206 ? 16.992 -1.778 -41.140 1.00 87.75 206 SER A C 1
ATOM 1652 O O . SER A 1 206 ? 17.402 -2.111 -42.252 1.00 87.75 206 SER A O 1
ATOM 1654 N N . PHE A 1 207 ? 17.665 -0.936 -40.348 1.00 87.44 207 PHE A N 1
ATOM 1655 C CA . PHE A 1 207 ? 18.906 -0.257 -40.741 1.00 87.44 207 PHE A CA 1
ATOM 1656 C C . PHE A 1 207 ? 20.122 -1.193 -40.784 1.00 87.44 207 PHE A C 1
ATOM 1658 O O . PHE A 1 207 ? 20.935 -1.092 -41.700 1.00 87.44 207 PHE A O 1
ATOM 1665 N N . TYR A 1 208 ? 20.226 -2.135 -39.844 1.00 84.88 208 TYR A N 1
ATOM 1666 C CA . TYR A 1 208 ? 21.372 -3.045 -39.710 1.00 84.88 208 TYR A CA 1
ATOM 1667 C C . TYR A 1 208 ? 21.071 -4.469 -40.200 1.00 84.88 208 TYR A C 1
ATOM 1669 O O . TYR A 1 208 ? 21.773 -5.419 -39.870 1.00 84.88 208 TYR A O 1
ATOM 1677 N N . ARG A 1 209 ? 20.032 -4.643 -41.028 1.00 76.62 209 ARG A N 1
ATOM 1678 C CA . ARG A 1 209 ? 19.560 -5.964 -41.485 1.00 76.62 209 ARG A CA 1
ATOM 1679 C C . ARG A 1 209 ? 20.640 -6.826 -42.149 1.00 76.62 209 ARG A C 1
ATOM 1681 O O . ARG A 1 209 ? 20.586 -8.049 -42.065 1.00 76.62 209 ARG A O 1
ATOM 1688 N N . TRP A 1 210 ? 21.577 -6.189 -42.849 1.00 79.44 210 TRP A N 1
ATOM 1689 C CA . TRP A 1 210 ? 22.585 -6.847 -43.687 1.00 79.44 210 TRP A CA 1
ATOM 1690 C C . TRP A 1 210 ? 24.018 -6.679 -43.165 1.00 79.44 210 TRP A C 1
ATOM 1692 O O . TRP A 1 210 ? 24.959 -7.107 -43.832 1.00 79.44 210 TRP A O 1
ATOM 1702 N N . SER A 1 211 ? 24.199 -6.063 -41.994 1.00 76.44 211 SER A N 1
ATOM 1703 C CA . SER A 1 211 ? 25.510 -5.840 -41.385 1.00 76.44 211 SER A CA 1
ATOM 1704 C C . SER A 1 211 ? 25.482 -6.153 -39.892 1.00 76.44 211 SER A C 1
ATOM 1706 O O . SER A 1 211 ? 24.575 -5.766 -39.162 1.00 76.44 211 SER A O 1
ATOM 1708 N N . TYR A 1 212 ? 26.500 -6.870 -39.420 1.00 76.12 212 TYR A N 1
ATOM 1709 C CA . TYR A 1 212 ? 26.654 -7.132 -37.995 1.00 76.12 212 TYR A CA 1
ATOM 1710 C C . TYR A 1 212 ? 27.324 -5.928 -37.322 1.00 76.12 212 TYR A C 1
ATOM 1712 O O . TYR A 1 212 ? 28.549 -5.809 -37.326 1.00 76.12 212 TYR A O 1
ATOM 1720 N N . ASP A 1 213 ? 26.514 -5.026 -36.769 1.00 89.44 213 ASP A N 1
ATOM 1721 C CA . ASP A 1 213 ? 26.984 -3.892 -35.971 1.00 89.44 213 ASP A CA 1
ATOM 1722 C C . ASP A 1 213 ? 26.869 -4.206 -34.471 1.00 89.44 213 ASP A C 1
ATOM 1724 O O . ASP A 1 213 ? 25.781 -4.426 -33.936 1.00 89.44 213 ASP A O 1
ATOM 1728 N N . TYR A 1 214 ? 28.010 -4.250 -33.782 1.00 87.19 214 TYR A N 1
ATOM 1729 C CA . TYR A 1 214 ? 28.081 -4.612 -32.363 1.00 87.19 214 TYR A CA 1
ATOM 1730 C C . TYR A 1 214 ? 27.331 -3.624 -31.453 1.00 87.19 214 TYR A C 1
ATOM 1732 O O . TYR A 1 214 ? 26.722 -4.027 -30.459 1.00 87.19 214 TYR A O 1
ATOM 1740 N N . THR A 1 215 ? 27.337 -2.335 -31.792 1.00 88.75 215 THR A N 1
ATOM 1741 C CA . THR A 1 215 ? 26.654 -1.293 -31.015 1.00 88.75 215 THR A CA 1
ATOM 1742 C C . THR A 1 215 ? 25.141 -1.426 -31.158 1.00 88.75 215 THR A C 1
ATOM 1744 O O . THR A 1 215 ? 24.428 -1.408 -30.153 1.00 88.75 215 THR A O 1
ATOM 1747 N N . ALA A 1 216 ? 24.661 -1.656 -32.382 1.00 87.81 216 ALA A N 1
ATOM 1748 C CA . ALA A 1 216 ? 23.255 -1.915 -32.675 1.00 87.81 216 ALA A CA 1
ATOM 1749 C C . ALA A 1 216 ? 22.733 -3.161 -31.938 1.00 87.81 216 ALA A C 1
ATOM 1751 O O . ALA A 1 216 ? 21.656 -3.126 -31.343 1.00 87.81 216 ALA A O 1
ATOM 1752 N N . GLN A 1 217 ? 23.519 -4.244 -31.906 1.00 87.00 217 GLN A N 1
ATOM 1753 C CA . GLN A 1 217 ? 23.163 -5.467 -31.174 1.00 87.00 217 GLN A CA 1
ATOM 1754 C C . GLN A 1 217 ? 23.083 -5.243 -29.658 1.00 87.00 217 GLN A C 1
ATOM 1756 O O . GLN A 1 217 ? 22.142 -5.701 -29.007 1.00 87.00 217 GLN A O 1
ATOM 1761 N N . ASN A 1 218 ? 24.019 -4.487 -29.078 1.00 89.44 218 ASN A N 1
ATOM 1762 C CA . ASN A 1 218 ? 23.951 -4.130 -27.659 1.00 89.44 218 ASN A CA 1
ATOM 1763 C C . ASN A 1 218 ? 22.721 -3.274 -27.333 1.00 89.44 218 ASN A C 1
ATOM 1765 O O . ASN A 1 218 ? 22.090 -3.473 -26.293 1.00 89.44 218 ASN A O 1
ATOM 1769 N N . GLN A 1 219 ? 22.358 -2.350 -28.223 1.00 89.94 219 GLN A N 1
ATOM 1770 C CA . GLN A 1 219 ? 21.160 -1.533 -28.060 1.00 89.94 219 GLN A CA 1
ATOM 1771 C C . GLN A 1 219 ? 19.882 -2.382 -28.137 1.00 89.94 219 GLN A C 1
ATOM 1773 O O . GLN A 1 219 ? 19.020 -2.235 -27.271 1.00 89.94 219 GLN A O 1
ATOM 1778 N N . LEU A 1 220 ? 19.780 -3.321 -29.088 1.00 90.81 220 LEU A N 1
ATOM 1779 C CA . LEU A 1 220 ? 18.666 -4.280 -29.161 1.00 90.81 220 LEU A CA 1
ATOM 1780 C C . LEU A 1 220 ? 18.520 -5.082 -27.866 1.00 90.81 220 LEU A C 1
ATOM 1782 O O . LEU A 1 220 ? 17.430 -5.142 -27.297 1.00 90.81 220 LEU A O 1
ATOM 1786 N N . ASN A 1 221 ? 19.620 -5.648 -27.365 1.00 89.12 221 ASN A N 1
ATOM 1787 C CA . ASN A 1 221 ? 19.619 -6.411 -26.117 1.00 89.12 221 ASN A CA 1
ATOM 1788 C C . ASN A 1 221 ? 19.144 -5.561 -24.929 1.00 89.12 221 ASN A C 1
ATOM 1790 O O . ASN A 1 221 ? 18.353 -6.031 -24.111 1.00 89.12 221 ASN A O 1
ATOM 1794 N N . ASN A 1 222 ? 19.571 -4.297 -24.847 1.00 89.50 222 ASN A N 1
ATOM 1795 C CA . ASN A 1 222 ? 19.110 -3.377 -23.808 1.00 89.50 222 ASN A CA 1
ATOM 1796 C C . ASN A 1 222 ? 17.594 -3.122 -23.908 1.00 89.50 222 ASN A C 1
ATOM 1798 O O . ASN A 1 222 ? 16.884 -3.268 -22.916 1.00 89.50 222 ASN A O 1
ATOM 1802 N N . LEU A 1 223 ? 17.076 -2.829 -25.105 1.00 90.75 223 LEU A N 1
ATOM 1803 C CA . LEU A 1 223 ? 15.643 -2.591 -25.326 1.00 90.75 223 LEU A CA 1
ATOM 1804 C C . LEU A 1 223 ? 14.789 -3.828 -24.996 1.00 90.75 223 LEU A C 1
ATOM 1806 O O . LEU A 1 223 ? 13.741 -3.705 -24.358 1.00 90.75 223 LEU A O 1
ATOM 1810 N N . HIS A 1 224 ? 15.249 -5.028 -25.366 1.00 90.88 224 HIS A N 1
ATOM 1811 C CA . HIS A 1 224 ? 14.587 -6.281 -24.994 1.00 90.88 224 HIS A CA 1
ATOM 1812 C C . HIS A 1 224 ? 14.586 -6.509 -23.478 1.00 90.88 224 HIS A C 1
ATOM 1814 O O . HIS A 1 224 ? 13.537 -6.831 -22.916 1.00 90.88 224 HIS A O 1
ATOM 1820 N N . ASN A 1 225 ? 15.715 -6.276 -22.803 1.00 88.50 225 ASN A N 1
ATOM 1821 C CA . ASN A 1 225 ? 15.806 -6.382 -21.344 1.00 88.50 225 ASN A CA 1
ATOM 1822 C C . ASN A 1 225 ? 14.887 -5.374 -20.637 1.00 88.50 225 ASN A C 1
ATOM 1824 O O . ASN A 1 225 ? 14.226 -5.718 -19.658 1.00 88.50 225 ASN A O 1
ATOM 1828 N N . GLN A 1 226 ? 14.792 -4.142 -21.144 1.00 86.38 226 GLN A N 1
ATOM 1829 C CA . GLN A 1 226 ? 13.849 -3.151 -20.623 1.00 86.38 226 GLN A CA 1
ATOM 1830 C C . GLN A 1 226 ? 12.401 -3.621 -20.767 1.00 86.38 226 GLN A C 1
ATOM 1832 O O . GLN A 1 226 ? 11.648 -3.543 -19.800 1.00 86.38 226 GLN A O 1
ATOM 1837 N N . ASN A 1 227 ? 12.018 -4.149 -21.933 1.00 89.81 227 ASN A N 1
ATOM 1838 C CA . ASN A 1 227 ? 10.668 -4.672 -22.158 1.00 89.81 227 ASN A CA 1
ATOM 1839 C C . ASN A 1 227 ? 10.338 -5.839 -21.217 1.00 89.81 227 ASN A C 1
ATOM 1841 O O . ASN A 1 227 ? 9.250 -5.864 -20.645 1.00 89.81 227 ASN A O 1
ATOM 1845 N N . TYR A 1 228 ? 11.286 -6.754 -21.002 1.00 89.62 228 TYR A N 1
ATOM 1846 C CA . TYR A 1 228 ? 11.137 -7.840 -20.033 1.00 89.62 228 TYR A CA 1
ATOM 1847 C C . TYR A 1 228 ? 10.897 -7.311 -18.610 1.00 89.62 228 TYR A C 1
ATOM 1849 O O . TYR A 1 228 ? 9.974 -7.747 -17.924 1.00 89.62 228 TYR A O 1
ATOM 1857 N N . ASN A 1 229 ? 11.679 -6.318 -18.178 1.00 86.50 229 ASN A N 1
ATOM 1858 C CA . ASN A 1 229 ? 11.519 -5.712 -16.856 1.00 86.50 229 ASN A CA 1
ATOM 1859 C C . ASN A 1 229 ? 10.190 -4.954 -16.713 1.00 86.50 229 ASN A C 1
ATOM 1861 O O . ASN A 1 229 ? 9.566 -5.007 -15.655 1.00 86.50 229 ASN A O 1
ATOM 1865 N N . ILE A 1 230 ? 9.731 -4.281 -17.772 1.00 87.38 230 ILE A N 1
ATOM 1866 C CA . ILE A 1 230 ? 8.415 -3.632 -17.806 1.00 87.38 230 ILE A CA 1
ATOM 1867 C C . ILE A 1 230 ? 7.302 -4.667 -17.596 1.00 87.38 230 ILE A C 1
ATOM 1869 O O . ILE A 1 230 ? 6.429 -4.467 -16.748 1.00 87.38 230 ILE A O 1
ATOM 1873 N N . ASP A 1 231 ? 7.356 -5.789 -18.317 1.00 88.50 231 ASP A N 1
ATOM 1874 C CA . ASP A 1 231 ? 6.372 -6.868 -18.186 1.00 88.50 231 ASP A CA 1
ATOM 1875 C C . ASP A 1 231 ? 6.385 -7.483 -16.782 1.00 88.50 231 ASP A C 1
ATOM 1877 O O . ASP A 1 231 ? 5.324 -7.764 -16.213 1.00 88.50 231 ASP A O 1
ATOM 1881 N N . ASN A 1 232 ? 7.573 -7.609 -16.185 1.00 84.81 232 ASN A N 1
ATOM 1882 C CA . ASN A 1 232 ? 7.739 -8.052 -14.806 1.00 84.81 232 ASN A CA 1
ATOM 1883 C C . ASN A 1 232 ? 7.078 -7.086 -13.806 1.00 84.81 232 ASN A C 1
ATOM 1885 O O . ASN A 1 232 ? 6.303 -7.527 -12.964 1.00 84.81 232 ASN A O 1
ATOM 1889 N N . ILE A 1 233 ? 7.297 -5.771 -13.921 1.00 83.12 233 ILE A N 1
ATOM 1890 C CA . ILE A 1 233 ? 6.660 -4.770 -13.040 1.00 83.12 233 ILE A CA 1
ATOM 1891 C C . ILE A 1 233 ? 5.137 -4.819 -13.164 1.00 83.12 233 ILE A C 1
ATOM 1893 O O . ILE A 1 233 ? 4.415 -4.797 -12.165 1.00 83.12 233 ILE A O 1
ATOM 1897 N N . LYS A 1 234 ? 4.618 -4.906 -14.389 1.00 83.12 234 LYS A N 1
ATOM 1898 C CA . LYS A 1 234 ? 3.170 -4.976 -14.602 1.00 83.12 234 LYS A CA 1
ATOM 1899 C C . LYS A 1 234 ? 2.564 -6.228 -13.970 1.00 83.12 234 LYS A C 1
ATOM 1901 O O . LYS A 1 234 ? 1.548 -6.131 -13.285 1.00 83.12 234 LYS A O 1
ATOM 1906 N N . SER A 1 235 ? 3.208 -7.374 -14.172 1.00 79.88 235 SER A N 1
ATOM 1907 C CA . SER A 1 235 ? 2.685 -8.678 -13.748 1.00 79.88 235 SER A CA 1
ATOM 1908 C C . SER A 1 235 ? 2.914 -8.974 -12.270 1.00 79.88 235 SER A C 1
ATOM 1910 O O . SER A 1 235 ? 2.096 -9.665 -11.672 1.00 79.88 235 SER A O 1
ATOM 1912 N N . ASN A 1 236 ? 3.988 -8.439 -11.682 1.00 74.56 236 ASN A N 1
ATOM 1913 C CA . ASN A 1 236 ? 4.473 -8.788 -10.344 1.00 74.56 236 ASN A CA 1
ATOM 1914 C C . ASN A 1 236 ? 4.665 -7.573 -9.428 1.00 74.56 236 ASN A C 1
ATOM 1916 O O . ASN A 1 236 ? 5.299 -7.683 -8.392 1.00 74.56 236 ASN A O 1
ATOM 1920 N N . THR A 1 237 ? 4.229 -6.369 -9.779 1.00 75.25 237 THR A N 1
ATOM 1921 C CA . THR A 1 237 ? 4.320 -5.216 -8.863 1.00 75.25 237 THR A CA 1
ATOM 1922 C C . THR A 1 237 ? 3.003 -4.465 -8.826 1.00 75.25 237 THR A C 1
ATOM 1924 O O . THR A 1 237 ? 2.441 -4.275 -7.748 1.00 75.25 237 THR A O 1
ATOM 1927 N N . LEU A 1 238 ? 2.459 -4.127 -9.995 1.00 77.12 238 LEU A N 1
ATOM 1928 C CA . LEU A 1 238 ? 1.179 -3.419 -10.097 1.00 77.12 238 LEU A CA 1
ATOM 1929 C C . LEU A 1 238 ? -0.030 -4.326 -9.833 1.00 77.12 238 LEU A C 1
ATOM 1931 O O . LEU A 1 238 ? -1.031 -3.873 -9.290 1.00 77.12 238 LEU A O 1
ATOM 1935 N N . SER A 1 239 ? 0.066 -5.610 -10.179 1.00 69.31 239 SER A N 1
ATOM 1936 C CA . SER A 1 239 ? -1.009 -6.601 -10.019 1.00 69.31 239 SER A CA 1
ATOM 1937 C C . SER A 1 239 ? -1.339 -6.945 -8.566 1.00 69.31 239 SER A C 1
ATOM 1939 O O . SER A 1 239 ? -2.423 -7.442 -8.281 1.00 69.31 239 SER A O 1
ATOM 1941 N N . TYR A 1 240 ? -0.416 -6.701 -7.635 1.00 60.97 240 TYR A N 1
ATOM 1942 C CA . TYR A 1 240 ? -0.562 -7.198 -6.275 1.00 60.97 240 TYR A CA 1
ATOM 1943 C C . TYR A 1 240 ? -1.691 -6.487 -5.498 1.00 60.97 240 TYR A C 1
ATOM 1945 O O . TYR A 1 240 ? -2.073 -6.989 -4.445 1.00 60.97 240 TYR A O 1
ATOM 1953 N N . PHE A 1 241 ? -2.142 -5.284 -5.899 1.00 61.97 241 PHE A N 1
ATOM 1954 C CA . PHE A 1 241 ? -3.115 -4.484 -5.130 1.00 61.97 241 PHE A CA 1
ATOM 1955 C C . PHE A 1 241 ? -4.513 -4.655 -5.709 1.00 61.97 241 PHE A C 1
ATOM 1957 O O . PHE A 1 241 ? -4.910 -3.930 -6.621 1.00 61.97 241 PHE A O 1
ATOM 1964 N N . ASP A 1 242 ? -5.266 -5.602 -5.155 1.00 66.94 242 ASP A N 1
ATOM 1965 C CA . ASP A 1 242 ? -6.681 -5.732 -5.472 1.00 66.94 242 ASP A CA 1
ATOM 1966 C C . ASP A 1 242 ? -7.500 -4.766 -4.609 1.00 66.94 242 ASP A C 1
ATOM 1968 O O . ASP A 1 242 ? -7.839 -5.025 -3.455 1.00 66.94 242 ASP A O 1
ATOM 1972 N N . ILE A 1 243 ? -7.823 -3.620 -5.203 1.00 67.25 243 ILE A N 1
ATOM 1973 C CA . ILE A 1 243 ? -8.647 -2.586 -4.580 1.00 67.25 243 ILE A CA 1
ATOM 1974 C C . ILE A 1 243 ? -10.034 -3.106 -4.181 1.00 67.25 243 ILE A C 1
ATOM 1976 O O . ILE A 1 243 ? -10.607 -2.628 -3.206 1.00 67.25 243 ILE A O 1
ATOM 1980 N N . ASN A 1 244 ? -10.587 -4.075 -4.918 1.00 71.00 244 ASN A N 1
ATOM 1981 C CA . ASN A 1 244 ? -11.904 -4.621 -4.613 1.00 71.00 244 ASN A CA 1
ATOM 1982 C C . ASN A 1 244 ? -11.824 -5.478 -3.358 1.00 71.00 244 ASN A C 1
ATOM 1984 O O . ASN A 1 244 ? -12.672 -5.348 -2.482 1.00 71.00 244 ASN A O 1
ATOM 1988 N N . PHE A 1 245 ? -10.770 -6.281 -3.241 1.00 67.19 245 PHE A N 1
ATOM 1989 C CA . PHE A 1 245 ? -10.503 -7.066 -2.044 1.00 67.19 245 PHE A CA 1
ATOM 1990 C C . PHE A 1 245 ? -10.340 -6.183 -0.796 1.00 67.19 245 PHE A C 1
ATOM 1992 O O . PHE A 1 245 ? -10.953 -6.445 0.239 1.00 67.19 245 PHE A O 1
ATOM 1999 N N . GLU A 1 246 ? -9.602 -5.077 -0.903 1.00 65.88 246 GLU A N 1
ATOM 2000 C CA . GLU A 1 246 ? -9.443 -4.121 0.203 1.00 65.88 246 GLU A CA 1
ATOM 2001 C C . GLU A 1 246 ? -10.746 -3.383 0.555 1.00 65.88 246 GLU A C 1
ATOM 2003 O O . GLU A 1 246 ? -11.036 -3.133 1.730 1.00 65.88 246 GLU A O 1
ATOM 2008 N N . LYS A 1 247 ? -11.585 -3.083 -0.445 1.00 68.38 247 LYS A N 1
ATOM 2009 C CA . LYS A 1 247 ? -12.935 -2.548 -0.220 1.00 68.38 247 LYS A CA 1
ATOM 2010 C C . LYS A 1 247 ? -13.850 -3.560 0.465 1.00 68.38 247 LYS A C 1
ATOM 2012 O O . LYS A 1 247 ? -14.606 -3.165 1.349 1.00 68.38 247 LYS A O 1
ATOM 2017 N N . GLU A 1 248 ? -13.793 -4.838 0.097 1.00 69.56 248 GLU A N 1
ATOM 2018 C CA . GLU A 1 248 ? -14.569 -5.891 0.765 1.00 69.56 248 GLU A CA 1
ATOM 2019 C C . GLU A 1 248 ? -14.162 -6.040 2.233 1.00 69.56 248 GLU A C 1
ATOM 2021 O O . GLU A 1 248 ? -15.031 -6.060 3.099 1.00 69.56 248 GLU A O 1
ATOM 2026 N N . ARG A 1 249 ? -12.866 -5.998 2.558 1.00 66.19 249 ARG A N 1
ATOM 2027 C CA . ARG A 1 249 ? -12.403 -5.997 3.959 1.00 66.19 249 ARG A CA 1
ATOM 2028 C C . ARG A 1 249 ? -12.945 -4.818 4.767 1.00 66.19 249 ARG A C 1
ATOM 2030 O O . ARG A 1 249 ? -13.384 -4.986 5.905 1.00 66.19 249 ARG A O 1
ATOM 2037 N N . LEU A 1 250 ? -12.965 -3.619 4.180 1.00 68.19 250 LEU A N 1
ATOM 2038 C CA . LEU A 1 250 ? -13.588 -2.461 4.824 1.00 68.19 250 LEU A CA 1
ATOM 2039 C C . LEU A 1 250 ? -15.094 -2.687 5.036 1.00 68.19 250 LEU A C 1
ATOM 2041 O O . LEU A 1 250 ? -15.615 -2.374 6.107 1.00 68.19 250 LEU A O 1
ATOM 2045 N N . LYS A 1 251 ? -15.793 -3.281 4.061 1.00 71.44 251 LYS A N 1
ATOM 2046 C CA . LYS A 1 251 ? -17.210 -3.650 4.210 1.00 71.44 251 LYS A CA 1
ATOM 2047 C C . LYS A 1 251 ? -17.422 -4.694 5.298 1.00 71.44 251 LYS A C 1
ATOM 2049 O O . LYS A 1 251 ? -18.420 -4.602 6.011 1.00 71.44 251 LYS A O 1
ATOM 2054 N N . GLU A 1 252 ? -16.518 -5.655 5.463 1.00 67.94 252 GLU A N 1
ATOM 2055 C CA . GLU A 1 252 ? -16.562 -6.626 6.560 1.00 67.94 252 GLU A CA 1
ATOM 2056 C C . GLU A 1 252 ? -16.425 -5.930 7.919 1.00 67.94 252 GLU A C 1
ATOM 2058 O O . GLU A 1 252 ? -17.224 -6.207 8.816 1.00 67.94 252 GLU A O 1
ATOM 2063 N N . PHE A 1 253 ? -15.506 -4.963 8.058 1.00 67.88 253 PHE A N 1
ATOM 2064 C CA . PHE A 1 253 ? -15.410 -4.112 9.254 1.00 67.88 253 PHE A CA 1
ATOM 2065 C C . PHE A 1 253 ? -16.735 -3.384 9.527 1.00 67.88 253 PHE A C 1
ATOM 2067 O O . PHE A 1 253 ? -17.281 -3.456 10.633 1.00 67.88 253 PHE A O 1
ATOM 2074 N N . VAL A 1 254 ? -17.288 -2.718 8.509 1.00 68.56 254 VAL A N 1
ATOM 2075 C CA . VAL A 1 254 ? -18.544 -1.963 8.623 1.00 68.56 254 VAL A CA 1
ATOM 2076 C C . VAL A 1 254 ? -19.710 -2.890 8.971 1.00 68.56 254 VAL A C 1
ATOM 2078 O O . VAL A 1 254 ? -20.558 -2.539 9.794 1.00 68.56 254 VAL A O 1
ATOM 2081 N N . SER A 1 255 ? -19.750 -4.088 8.394 1.00 69.38 255 SER A N 1
ATOM 2082 C CA . SER A 1 255 ? -20.789 -5.092 8.638 1.00 69.38 255 SER A CA 1
ATOM 2083 C C . SER A 1 255 ? -20.700 -5.658 10.052 1.00 69.38 255 SER A C 1
ATOM 2085 O O . SER A 1 255 ? -21.704 -5.650 10.763 1.00 69.38 255 SER A O 1
ATOM 2087 N N . ALA A 1 256 ? -19.505 -6.045 10.509 1.00 65.81 256 ALA A N 1
ATOM 2088 C CA . ALA A 1 256 ? -19.270 -6.519 11.873 1.00 65.81 256 ALA A CA 1
ATOM 2089 C C . ALA A 1 256 ? -19.658 -5.455 12.912 1.00 65.81 256 ALA A C 1
ATOM 2091 O O . ALA A 1 256 ? -20.316 -5.750 13.913 1.00 65.81 256 ALA A O 1
ATOM 2092 N N . ARG A 1 257 ? -19.334 -4.187 12.638 1.00 70.50 257 ARG A N 1
ATOM 2093 C CA . ARG A 1 257 ? -19.778 -3.048 13.446 1.00 70.50 257 ARG A CA 1
ATOM 2094 C C . ARG A 1 257 ? -21.304 -2.890 13.425 1.00 70.50 257 ARG A C 1
ATOM 2096 O O . ARG A 1 257 ? -21.902 -2.624 14.465 1.00 70.50 257 ARG A O 1
ATOM 2103 N N . HIS A 1 258 ? -21.969 -3.036 12.279 1.00 68.69 258 HIS A N 1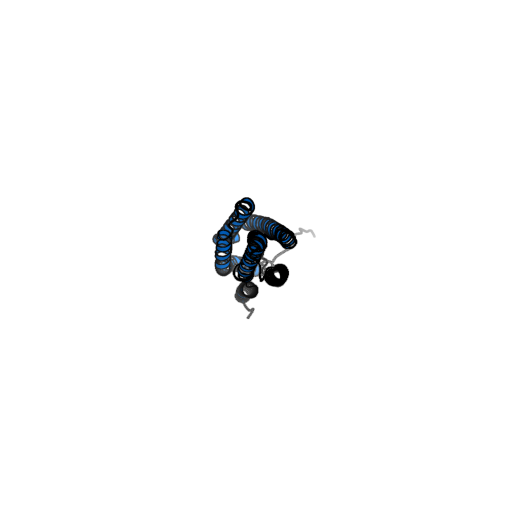
ATOM 2104 C CA . HIS A 1 258 ? -23.434 -2.955 12.209 1.00 68.69 258 HIS A CA 1
ATOM 2105 C C . HIS A 1 258 ? -24.122 -4.086 12.979 1.00 68.69 258 HIS A C 1
ATOM 2107 O O . HIS A 1 258 ? -25.099 -3.829 13.685 1.00 68.69 258 HIS A O 1
ATOM 2113 N N . GLU A 1 259 ? -23.626 -5.317 12.866 1.00 64.12 259 GLU A N 1
ATOM 2114 C CA . GLU A 1 259 ? -24.098 -6.463 13.653 1.00 64.12 259 GLU A CA 1
ATOM 2115 C C . GLU A 1 259 ? -23.932 -6.209 15.154 1.00 64.12 259 GLU A C 1
ATOM 2117 O O . GLU A 1 259 ? -24.856 -6.442 15.939 1.00 64.12 259 GLU A O 1
ATOM 2122 N N . PHE A 1 260 ? -22.798 -5.632 15.543 1.00 63.25 260 PHE A N 1
ATOM 2123 C CA . PHE A 1 260 ? -22.528 -5.211 16.911 1.00 63.25 260 PHE A CA 1
ATOM 2124 C C . PHE A 1 260 ? -23.539 -4.169 17.413 1.00 63.25 260 PHE A C 1
ATOM 2126 O O . PHE A 1 260 ? -24.193 -4.390 18.431 1.00 63.25 260 PHE A O 1
ATOM 2133 N N . ILE A 1 261 ? -23.754 -3.068 16.681 1.00 61.94 261 ILE A N 1
ATOM 2134 C CA . ILE A 1 261 ? -24.722 -2.029 17.080 1.00 61.94 261 ILE A CA 1
ATOM 2135 C C . ILE A 1 261 ? -26.147 -2.593 17.152 1.00 61.94 261 ILE A C 1
ATOM 2137 O O . ILE A 1 261 ? -26.897 -2.242 18.065 1.00 61.94 261 ILE A O 1
ATOM 2141 N N . LYS A 1 262 ? -26.528 -3.484 16.227 1.00 61.03 262 LYS A N 1
ATOM 2142 C CA . LYS A 1 262 ? -27.827 -4.179 16.268 1.00 61.03 262 LYS A CA 1
ATOM 2143 C C . LYS A 1 262 ? -27.981 -5.038 17.523 1.00 61.03 262 LYS A C 1
ATOM 2145 O O . LYS A 1 262 ? -29.062 -5.055 18.093 1.00 61.03 262 LYS A O 1
ATOM 2150 N N . THR A 1 263 ? -26.910 -5.692 17.967 1.00 55.41 263 THR A N 1
ATOM 2151 C CA . THR A 1 263 ? -26.901 -6.525 19.181 1.00 55.41 263 THR A CA 1
ATOM 2152 C C . THR A 1 263 ? -27.005 -5.678 20.459 1.00 55.41 263 THR A C 1
ATOM 2154 O O . THR A 1 263 ? -27.631 -6.099 21.426 1.00 55.41 263 THR A O 1
ATOM 2157 N N . ILE A 1 264 ? -26.451 -4.457 20.460 1.00 49.88 264 ILE A N 1
ATOM 2158 C CA . ILE A 1 264 ? -26.547 -3.502 21.585 1.00 49.88 264 ILE A CA 1
ATOM 2159 C C . ILE A 1 264 ? -27.894 -2.774 21.621 1.00 49.88 264 ILE A C 1
ATOM 2161 O O . ILE A 1 264 ? -28.379 -2.432 22.703 1.00 49.88 264 ILE A O 1
ATOM 2165 N N . ARG A 1 265 ? -28.521 -2.529 20.462 1.00 48.81 265 ARG A N 1
ATOM 2166 C CA . ARG A 1 265 ? -29.903 -2.041 20.388 1.00 48.81 265 ARG A CA 1
ATOM 2167 C C . ARG A 1 265 ? -30.844 -3.139 20.888 1.00 48.81 265 ARG A C 1
ATOM 2169 O O . ARG A 1 265 ? -31.492 -3.820 20.102 1.00 48.81 265 ARG A O 1
ATOM 2176 N N . ILE A 1 266 ? -30.965 -3.263 22.208 1.00 44.09 266 ILE A N 1
ATOM 2177 C CA . ILE A 1 266 ? -32.116 -3.899 22.840 1.00 44.09 266 ILE A CA 1
ATOM 2178 C C . ILE A 1 266 ? -33.333 -3.136 22.318 1.00 44.09 266 ILE A C 1
ATOM 2180 O O . ILE A 1 266 ? -33.538 -1.961 22.637 1.00 44.09 266 ILE A O 1
ATOM 2184 N N . THR A 1 267 ? -34.100 -3.785 21.444 1.00 40.25 267 THR A N 1
ATOM 2185 C CA . THR A 1 267 ? -35.443 -3.354 21.074 1.00 40.25 267 THR A CA 1
ATOM 2186 C C . THR A 1 267 ? -36.191 -3.081 22.366 1.00 40.25 267 THR A C 1
ATOM 2188 O O . THR A 1 267 ? -36.400 -3.996 23.158 1.00 40.25 267 THR A O 1
ATOM 2191 N N . LYS A 1 268 ? -36.571 -1.818 22.587 1.00 34.47 268 LYS A N 1
ATOM 2192 C CA . LYS A 1 268 ? -37.662 -1.496 23.502 1.00 34.47 268 LYS A CA 1
ATOM 2193 C C . LYS A 1 268 ? -38.886 -2.256 22.984 1.00 34.47 268 LYS A C 1
ATOM 2195 O O . LYS A 1 268 ? -39.502 -1.804 22.021 1.00 34.47 268 LYS A O 1
ATOM 2200 N N . SER A 1 269 ? -39.146 -3.436 23.537 1.00 35.41 269 SER A N 1
ATOM 2201 C CA . SER A 1 269 ? -40.465 -4.063 23.513 1.00 35.41 269 SER A CA 1
ATOM 2202 C C . SER A 1 269 ? -41.258 -3.523 24.687 1.00 35.41 269 SER A C 1
ATOM 2204 O O . SER A 1 269 ? -40.711 -3.629 25.811 1.00 35.41 269 SER A O 1
#

Secondary structure (DSSP, 8-state):
-----------SSSSSSTTHHHHHHHHHHHHHHHHHHHHHHHHHHHHHHHHHHHTT---TT-HHHHHHHHHHHHHHHHHHHSHHHHTT-HHHHHHHHHHHHHHHHHHHHHHHHHHHHHHHHHT-SS--HHHHHHHHHHHHHHHHHHHHHHHHHHHHTT--SHHHHHHHHHHHHHHHHHHHHHHHHHHHHHHHHHHHHHHHHHHHHHHTTTS--HHHHHHHHHHHHHHHHHHHHIIIIITT--HHHHHHHHHHHHHHHHHHHHHH-----

Foldseek 3Di:
DDDDDDDDDDDDDPPPVVPPVVVLLVLCLVCLVVLLLVLLVLCVVVLVVLVVLLVVQPDPPCVVVSVLLVVLSVLLNVCSVCVNVCLVDPVSLVVSLVVLVVLLVVLVVLLVVLLVVLVVQLPDPDNDLSSNLNSLSRNVSSLSSSLSSLLSSCSSVVVLDPVSLVVSLVVNVVSLVVSVVSLVVLLVSLVVLLVVLVVLLVVLCVVCVPHDDPVSVVSNVVSVVSNVSSVCCVVPRSPPDDSVSVVVSSVVSNVSSVVSVVVVPPPPD

Radius of gyration: 27.9 Å; chains: 1; bounding box: 74×46×108 Å